Protein AF-A0A2H9SIJ7-F1 (afdb_monomer_lite)

pLDDT: mean 80.73, std 16.93, range [34.44, 95.75]

Radius of gyration: 34.0 Å; chains: 1; bounding box: 72×82×97 Å

Secondary structure (DSSP, 8-state):
-PPPHHHHHH-S-HHHHS-SHHHHHHHHHHHTTS-HHHHHHHHHHHHTSTTS---HHHHHHHHHT--PPTTSHHHHHHHHHHHHHHHHHHHH-SSHHHHHHH-SHHHHHHHHSHHHHHHHHGGGHHHHHHHHHHHS-GGGHHHHHHHHHHHTTTSTTHHHHHHHHHHHHHHIIIIITSS-THHHHH-TTS-HHHHHH-HHHHHHHHS-TTHHHHHHHHHT--HHHHHHHHHHHHHH-TT-HHHHHHHHHHS-----------PPP----------------------

Foldseek 3Di:
DDDALVRCLPDQAVLVQCQEPVSCVVCQVRQQPDDLVSLLSSLLSQLLDVPGDPHVVLVVCVVVVDADDPSRSVNSNSLLVVLSVLVVCLLPDLQNLVSLLPDPSNQVSCVSNVSSVLSSCVVRLLVSLLSCLVRPDPVCLVVSLVSCCRRNVSNPCSSVLNVLSNVLLVCLVDALVHLHNLCCQVPPVNDLVNCVSRVVSVVCSLPDPCLVVSLVSLLVDDLVSLVSSLVSCCSRPVPGPSNVSSVVSNPPPPPPPPPPPPDDDDDDDDDDDDDDDDDDDDDDDDD

Sequence (287 aa):
MLLSKKELMIHDGPHLVLKDAAALLAYEPVLEQLSVREKRVLAEKIIAVEEALPLPLFSEWEQDGFFPEEDAFIDILYRAYRLRQELRLLLASEIPYENLLKSPQLIDLAHEFQYATAALMTPRINDFVQCLALTTPKKQFSAVAQRISINFHFCQHLSADLGSAFSLYHAIEQVLWGEKPYEFFVNPQCHTGLYRKFPRLLEYALSHPEQEKIIERLAATPEAYRSRVLDHMAQLFPCSVLFEQTRRCFRPFYPERLSIFSRPASPDEESSAVTPPPFSSGFSFHK

Structure (mmCIF, N/CA/C/O backbone):
data_AF-A0A2H9SIJ7-F1
#
_entry.id   AF-A0A2H9SIJ7-F1
#
loop_
_atom_site.group_PDB
_atom_site.id
_atom_site.type_symbol
_atom_site.label_atom_id
_atom_site.label_alt_id
_atom_site.label_comp_id
_atom_site.label_asym_id
_atom_site.label_entity_id
_atom_site.label_seq_id
_atom_site.pdbx_PDB_ins_code
_atom_site.Cartn_x
_atom_site.Cartn_y
_atom_site.Cartn_z
_atom_site.occupancy
_atom_site.B_iso_or_equiv
_atom_site.auth_seq_id
_atom_site.auth_comp_id
_atom_site.auth_asym_id
_atom_site.auth_atom_id
_atom_site.pdbx_PDB_model_num
ATOM 1 N N . MET A 1 1 ? 19.127 -15.830 -31.412 1.00 62.16 1 MET A N 1
ATOM 2 C CA . MET A 1 1 ? 18.313 -15.047 -32.364 1.00 62.16 1 MET A CA 1
ATOM 3 C C . MET A 1 1 ? 17.642 -13.961 -31.544 1.00 62.16 1 MET A C 1
ATOM 5 O O . MET A 1 1 ? 17.018 -14.312 -30.551 1.00 62.16 1 MET A O 1
ATOM 9 N N . LEU A 1 2 ? 17.898 -12.686 -31.842 1.00 79.06 2 LEU A N 1
ATOM 10 C CA . LEU A 1 2 ? 17.298 -11.576 -31.094 1.00 79.06 2 LEU A CA 1
ATOM 11 C C . LEU A 1 2 ? 15.839 -11.414 -31.529 1.00 79.06 2 LEU A C 1
ATOM 13 O O . LEU A 1 2 ? 15.548 -11.551 -32.718 1.00 79.06 2 LEU A O 1
ATOM 17 N N . LEU A 1 3 ? 14.942 -11.149 -30.579 1.00 85.19 3 LEU A N 1
ATOM 18 C CA . LEU A 1 3 ? 13.549 -10.823 -30.884 1.00 85.19 3 LEU A CA 1
ATOM 19 C C . LEU A 1 3 ? 13.474 -9.521 -31.692 1.00 85.19 3 LEU A C 1
ATOM 21 O O . LEU A 1 3 ? 14.185 -8.556 -31.406 1.00 85.19 3 LEU A O 1
ATOM 25 N N . SER A 1 4 ? 12.582 -9.475 -32.677 1.00 88.19 4 SER A N 1
ATOM 26 C CA . SER A 1 4 ? 12.231 -8.234 -33.368 1.00 88.19 4 SER A CA 1
ATOM 27 C C . SER A 1 4 ? 11.480 -7.270 -32.441 1.00 88.19 4 SER A C 1
ATOM 29 O O . SER A 1 4 ? 10.912 -7.672 -31.424 1.00 88.19 4 SER A O 1
ATOM 31 N N . LYS A 1 5 ? 11.389 -5.991 -32.834 1.00 88.62 5 LYS A N 1
ATOM 32 C CA . LYS A 1 5 ? 10.605 -4.961 -32.123 1.00 88.62 5 LYS A CA 1
ATOM 33 C C . LYS A 1 5 ? 9.194 -5.442 -31.758 1.00 88.62 5 LYS A C 1
ATOM 35 O O . LYS A 1 5 ? 8.754 -5.287 -30.621 1.00 88.62 5 LYS A O 1
ATOM 40 N N . LYS A 1 6 ? 8.476 -6.026 -32.723 1.00 86.50 6 LYS A N 1
ATOM 41 C CA . LYS A 1 6 ? 7.089 -6.467 -32.524 1.00 86.50 6 LYS A CA 1
ATOM 42 C C . LYS A 1 6 ? 7.012 -7.641 -31.552 1.00 86.50 6 LYS A C 1
ATOM 44 O O . LYS A 1 6 ? 6.129 -7.649 -30.703 1.00 86.50 6 LYS A O 1
ATOM 49 N N . GLU A 1 7 ? 7.936 -8.592 -31.665 1.00 88.31 7 GLU A N 1
ATOM 50 C CA . GLU A 1 7 ? 8.008 -9.763 -30.786 1.00 88.31 7 GLU A CA 1
ATOM 51 C C . GLU A 1 7 ? 8.356 -9.369 -29.350 1.00 88.31 7 GLU A C 1
ATOM 53 O O . GLU A 1 7 ? 7.721 -9.859 -28.423 1.00 88.31 7 GLU A O 1
ATOM 58 N N . LEU A 1 8 ? 9.289 -8.432 -29.158 1.00 87.81 8 LEU A N 1
ATOM 59 C CA . LEU A 1 8 ? 9.679 -7.951 -27.832 1.00 87.81 8 LEU A CA 1
ATOM 60 C C . LEU A 1 8 ? 8.517 -7.253 -27.105 1.00 87.81 8 LEU A C 1
ATOM 62 O O . LEU A 1 8 ? 8.314 -7.469 -25.913 1.00 87.81 8 LEU A O 1
ATOM 66 N N . MET A 1 9 ? 7.714 -6.458 -27.821 1.00 87.81 9 MET A N 1
ATOM 67 C CA . MET A 1 9 ? 6.589 -5.717 -27.231 1.00 87.81 9 MET A CA 1
ATOM 68 C C . MET A 1 9 ? 5.417 -6.609 -26.798 1.00 87.81 9 MET A C 1
ATOM 70 O O . MET A 1 9 ? 4.738 -6.297 -25.809 1.00 87.81 9 MET A O 1
ATOM 74 N N . ILE A 1 10 ? 5.167 -7.703 -27.526 1.00 89.56 10 ILE A N 1
ATOM 75 C CA . ILE A 1 10 ? 4.104 -8.672 -27.204 1.00 89.56 10 ILE A CA 1
ATOM 76 C C . ILE A 1 10 ? 4.580 -9.795 -26.280 1.00 89.56 10 ILE A C 1
ATOM 78 O O . ILE A 1 10 ? 3.764 -10.608 -25.867 1.00 89.56 10 ILE A O 1
ATOM 82 N N . HIS A 1 11 ? 5.873 -9.854 -25.961 1.00 86.19 11 HIS A N 1
ATOM 83 C CA . HIS A 1 11 ? 6.421 -10.876 -25.083 1.00 86.19 11 HIS A CA 1
ATOM 84 C C . HIS A 1 11 ? 5.854 -10.725 -23.661 1.00 86.19 11 HIS A C 1
ATOM 86 O O . HIS A 1 11 ? 5.848 -9.623 -23.105 1.00 86.19 11 HIS A O 1
ATOM 92 N N . ASP A 1 12 ? 5.408 -11.830 -23.059 1.00 83.12 12 ASP A N 1
ATOM 93 C CA . ASP A 1 12 ? 4.785 -11.823 -21.725 1.00 83.12 12 ASP A CA 1
ATOM 94 C C . ASP A 1 12 ? 5.810 -11.647 -20.592 1.00 83.12 12 ASP A C 1
ATOM 96 O O . ASP A 1 12 ? 5.496 -11.113 -19.531 1.00 83.12 12 ASP A O 1
ATOM 100 N N . GLY A 1 13 ? 7.066 -12.037 -20.825 1.00 85.00 13 GLY A N 1
ATOM 101 C CA . GLY A 1 13 ? 8.157 -11.929 -19.848 1.00 85.00 13 GLY A CA 1
ATOM 102 C C . GLY A 1 13 ? 9.366 -11.150 -20.363 1.00 85.00 13 GLY A C 1
ATOM 103 O O . GLY A 1 13 ? 10.430 -11.748 -20.511 1.00 85.00 13 GLY A O 1
ATOM 104 N N . PRO A 1 14 ? 9.252 -9.851 -20.703 1.00 86.62 14 PRO A N 1
ATOM 105 C CA . PRO A 1 14 ? 10.380 -9.091 -21.246 1.00 86.62 14 PRO A CA 1
ATOM 106 C C . PRO A 1 14 ? 11.552 -8.997 -20.257 1.00 86.62 14 PRO A C 1
ATOM 108 O O . PRO A 1 14 ? 12.701 -8.957 -20.683 1.00 86.62 14 PRO A O 1
ATOM 111 N N . HIS A 1 15 ? 11.283 -9.072 -18.950 1.00 85.06 15 HIS A N 1
ATOM 112 C CA . HIS A 1 15 ? 12.299 -9.160 -17.895 1.00 85.06 15 HIS A CA 1
ATOM 113 C C . HIS A 1 15 ? 13.169 -10.427 -17.969 1.00 85.06 15 HIS A C 1
ATOM 115 O O . HIS A 1 15 ? 14.290 -10.416 -17.475 1.00 85.06 15 HIS A O 1
ATOM 121 N N . LEU A 1 16 ? 12.682 -11.515 -18.582 1.00 85.81 16 LEU A N 1
ATOM 122 C CA . LEU A 1 16 ? 13.462 -12.745 -18.784 1.00 85.81 16 LEU A CA 1
ATOM 123 C C . LEU A 1 16 ? 14.412 -12.626 -19.980 1.00 85.81 16 LEU A C 1
ATOM 125 O O . LEU A 1 16 ? 15.459 -13.272 -20.013 1.00 85.81 16 LEU A O 1
ATOM 129 N N . VAL A 1 17 ? 14.032 -11.809 -20.965 1.00 87.50 17 VAL A N 1
ATOM 130 C CA . VAL A 1 17 ? 14.821 -11.552 -22.175 1.00 87.50 17 VAL A CA 1
ATOM 131 C C . VAL A 1 17 ? 15.872 -10.483 -21.897 1.00 87.50 17 VAL A C 1
ATOM 133 O O . VAL A 1 17 ? 17.042 -10.678 -22.204 1.00 87.50 17 VAL A O 1
ATOM 136 N N . LEU A 1 18 ? 15.466 -9.382 -21.267 1.00 86.00 18 LEU A N 1
ATOM 137 C CA . LEU A 1 18 ? 16.293 -8.221 -20.931 1.00 86.00 18 LEU A CA 1
ATOM 138 C C . LEU A 1 18 ? 16.800 -8.311 -19.486 1.00 86.00 18 LEU A C 1
ATOM 140 O O . LEU A 1 18 ? 16.686 -7.361 -18.725 1.00 86.00 18 LEU A O 1
ATOM 144 N N . LYS A 1 19 ? 17.292 -9.488 -19.095 1.00 81.44 19 LYS A N 1
ATOM 145 C CA . LYS A 1 19 ? 17.534 -9.880 -17.695 1.00 81.44 19 LYS A CA 1
ATOM 146 C C . LYS A 1 19 ? 18.811 -9.327 -17.052 1.00 81.44 19 LYS A C 1
ATOM 148 O O . LYS A 1 19 ? 18.950 -9.406 -15.836 1.00 81.44 19 LYS A O 1
ATOM 153 N N . ASP A 1 20 ? 19.753 -8.830 -17.850 1.00 80.81 20 ASP A N 1
ATOM 154 C CA . ASP A 1 20 ? 21.055 -8.338 -17.398 1.00 80.81 20 ASP A CA 1
ATOM 155 C C . ASP A 1 20 ? 21.609 -7.258 -18.347 1.00 80.81 20 ASP A C 1
ATOM 157 O O . ASP A 1 20 ? 21.047 -6.988 -19.413 1.00 80.81 20 ASP A O 1
ATOM 161 N N . ALA A 1 21 ? 22.717 -6.621 -17.955 1.00 80.81 21 ALA A N 1
ATOM 162 C CA . ALA A 1 21 ? 23.352 -5.560 -18.738 1.00 80.81 21 ALA A CA 1
ATOM 163 C C . ALA A 1 21 ? 23.819 -6.038 -20.125 1.00 80.81 21 ALA A C 1
ATOM 165 O O . ALA A 1 21 ? 23.719 -5.295 -21.099 1.00 80.81 21 ALA A O 1
ATOM 166 N N . ALA A 1 22 ? 24.278 -7.289 -20.243 1.00 83.44 22 ALA A N 1
ATOM 167 C CA . ALA A 1 22 ? 24.708 -7.847 -21.522 1.00 83.44 22 ALA A CA 1
ATOM 168 C C . ALA A 1 22 ? 23.523 -8.022 -22.482 1.00 83.44 22 ALA A C 1
ATOM 170 O O . ALA A 1 22 ? 23.640 -7.725 -23.671 1.00 83.44 22 ALA A O 1
ATOM 171 N N . ALA A 1 23 ? 22.366 -8.451 -21.971 1.00 87.06 23 ALA A N 1
ATOM 172 C CA . ALA A 1 23 ? 21.132 -8.522 -22.736 1.00 87.06 23 ALA A CA 1
ATOM 173 C C . ALA A 1 23 ? 20.663 -7.128 -23.173 1.00 87.06 23 ALA A C 1
ATOM 175 O O . ALA A 1 23 ? 20.300 -6.953 -24.332 1.00 87.06 23 ALA A O 1
ATOM 176 N N . LEU A 1 24 ? 20.719 -6.125 -22.293 1.00 86.56 24 LEU A N 1
ATOM 177 C CA . LEU A 1 24 ? 20.366 -4.748 -22.653 1.00 86.56 24 LEU A CA 1
ATOM 178 C C . LEU A 1 24 ? 21.244 -4.207 -23.790 1.00 86.56 24 LEU A C 1
ATOM 180 O O . LEU A 1 24 ? 20.704 -3.701 -24.769 1.00 86.56 24 LEU A O 1
ATOM 184 N N . LEU A 1 25 ? 22.565 -4.404 -23.716 1.00 86.25 25 LEU A N 1
ATOM 185 C CA . LEU A 1 25 ? 23.501 -4.012 -24.779 1.00 86.25 25 LEU A CA 1
ATOM 186 C C . LEU A 1 25 ? 23.239 -4.764 -26.091 1.00 86.25 25 LEU A C 1
ATOM 188 O O . LEU A 1 25 ? 23.229 -4.173 -27.165 1.00 86.25 25 LEU A O 1
ATOM 192 N N . ALA A 1 26 ? 22.971 -6.071 -26.024 1.00 88.19 26 ALA A N 1
ATOM 193 C CA . ALA A 1 26 ? 22.684 -6.866 -27.218 1.00 88.19 26 ALA A CA 1
ATOM 194 C C . ALA A 1 26 ? 21.394 -6.427 -27.936 1.00 88.19 26 ALA A C 1
ATOM 196 O O . ALA A 1 26 ? 21.287 -6.571 -29.155 1.00 88.19 26 ALA A O 1
ATOM 197 N N . TYR A 1 27 ? 20.416 -5.909 -27.189 1.00 90.12 27 TYR A N 1
ATOM 198 C CA . TYR A 1 27 ? 19.138 -5.432 -27.715 1.00 90.12 27 TYR A CA 1
ATOM 199 C C . TYR A 1 27 ? 19.097 -3.919 -27.975 1.00 90.12 27 TYR A C 1
ATOM 201 O O . TYR A 1 27 ? 18.110 -3.457 -28.546 1.00 90.12 27 TYR A O 1
ATOM 209 N N . GLU A 1 28 ? 20.142 -3.158 -27.635 1.00 89.38 28 GLU A N 1
ATOM 210 C CA . GLU A 1 28 ? 20.205 -1.695 -27.785 1.00 89.38 28 GLU A CA 1
ATOM 211 C C . GLU A 1 28 ? 19.731 -1.203 -29.170 1.00 89.38 28 GLU A C 1
ATOM 213 O O . GLU A 1 28 ? 18.826 -0.366 -29.212 1.00 89.38 28 GLU A O 1
ATOM 218 N N . PRO A 1 29 ? 20.163 -1.782 -30.314 1.00 90.19 29 PRO A N 1
ATOM 219 C CA . PRO A 1 29 ? 19.705 -1.320 -31.627 1.00 90.19 29 PRO A CA 1
ATOM 220 C C . PRO A 1 29 ? 18.195 -1.469 -31.849 1.00 90.19 29 PRO A C 1
ATOM 222 O O . PRO A 1 29 ? 17.616 -0.739 -32.649 1.00 90.19 29 PRO A O 1
ATOM 225 N N . VAL A 1 30 ? 17.556 -2.440 -31.188 1.00 91.94 30 VAL A N 1
ATOM 226 C CA . VAL A 1 30 ? 16.105 -2.679 -31.258 1.00 91.94 30 VAL A CA 1
ATOM 227 C C . VAL A 1 30 ? 15.370 -1.781 -30.264 1.00 91.94 30 VAL A C 1
ATOM 229 O O . VAL A 1 30 ? 14.309 -1.249 -30.592 1.00 91.94 30 VAL A O 1
ATOM 232 N N . LEU A 1 31 ? 15.935 -1.597 -29.068 1.00 91.62 31 LEU A N 1
ATOM 233 C CA . LEU A 1 31 ? 15.382 -0.763 -28.001 1.00 91.62 31 LEU A CA 1
ATOM 234 C C . LEU A 1 31 ? 15.344 0.715 -28.402 1.00 91.62 31 LEU A C 1
ATOM 236 O O . LEU A 1 31 ? 14.356 1.395 -28.134 1.00 91.62 31 LEU A O 1
ATOM 240 N N . GLU A 1 32 ? 16.350 1.192 -29.133 1.00 91.75 32 GLU A N 1
ATOM 241 C CA . GLU A 1 32 ? 16.402 2.582 -29.596 1.00 91.75 32 GLU A CA 1
ATOM 242 C C . GLU A 1 32 ? 15.501 2.869 -30.813 1.00 91.75 32 GLU A C 1
ATOM 244 O O . GLU A 1 32 ? 15.192 4.020 -31.105 1.00 91.75 32 GLU A O 1
ATOM 249 N N . GLN A 1 33 ? 14.960 1.836 -31.473 1.00 92.12 33 GLN A N 1
ATOM 250 C CA . GLN A 1 33 ? 13.902 1.980 -32.494 1.00 92.12 33 GLN A CA 1
ATOM 251 C C . GLN A 1 33 ? 12.488 2.082 -31.894 1.00 92.12 33 GLN A C 1
ATOM 253 O O . GLN A 1 33 ? 11.488 2.239 -32.615 1.00 92.12 33 GLN A O 1
ATOM 258 N N . LEU A 1 34 ? 12.361 1.911 -30.579 1.00 93.12 34 LEU A N 1
ATOM 259 C CA . LEU A 1 34 ? 11.102 2.086 -29.874 1.00 93.12 34 LEU A CA 1
ATOM 260 C C . LEU A 1 34 ? 10.813 3.579 -29.702 1.00 93.12 34 LEU A C 1
ATOM 262 O O . LEU A 1 34 ? 11.689 4.373 -29.368 1.00 93.12 34 LEU A O 1
ATOM 266 N N . SER A 1 35 ? 9.552 3.962 -29.883 1.00 93.94 35 SER A N 1
ATOM 267 C CA . SER A 1 35 ? 9.089 5.276 -29.436 1.00 93.94 35 SER A CA 1
ATOM 268 C C . SER A 1 35 ? 9.204 5.388 -27.913 1.00 93.94 35 SER A C 1
ATOM 270 O O . SER A 1 35 ? 9.126 4.381 -27.209 1.00 93.94 35 SER A O 1
ATOM 272 N N . VAL A 1 36 ? 9.295 6.609 -27.381 1.00 93.06 36 VAL A N 1
ATOM 273 C CA . VAL A 1 36 ? 9.344 6.865 -25.925 1.00 93.06 36 VAL A CA 1
ATOM 274 C C . VAL A 1 36 ? 8.210 6.147 -25.180 1.00 93.06 36 VAL A C 1
ATOM 276 O O . VAL A 1 36 ? 8.417 5.528 -24.139 1.00 93.06 36 VAL A O 1
ATOM 279 N N . ARG A 1 37 ? 7.003 6.139 -25.760 1.00 93.44 37 ARG A N 1
ATOM 280 C CA . ARG A 1 37 ? 5.851 5.420 -25.201 1.00 93.44 37 ARG A CA 1
ATOM 281 C C . ARG A 1 37 ? 6.066 3.905 -25.158 1.00 93.44 37 ARG A C 1
ATOM 283 O O . ARG A 1 37 ? 5.715 3.276 -24.166 1.00 93.44 37 ARG A O 1
ATOM 290 N N . GLU A 1 38 ? 6.607 3.312 -26.220 1.00 94.38 38 GLU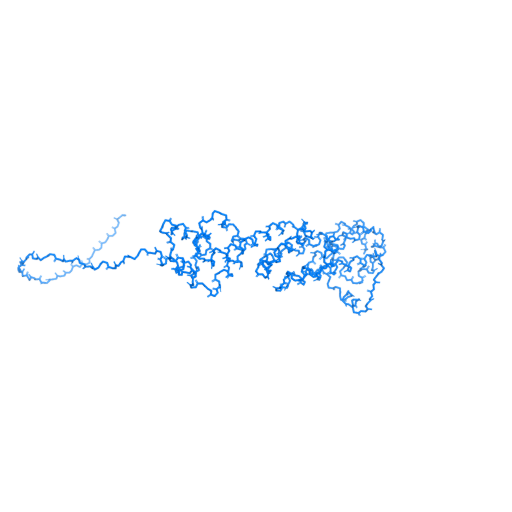 A N 1
ATOM 291 C CA . GLU A 1 38 ? 6.906 1.873 -26.269 1.00 94.38 38 GLU A CA 1
ATOM 292 C C . GLU A 1 38 ? 8.018 1.502 -25.280 1.00 94.38 38 GLU A C 1
ATOM 294 O O . GLU A 1 38 ? 7.867 0.520 -24.554 1.00 94.38 38 GLU A O 1
ATOM 299 N N . LYS A 1 39 ? 9.078 2.321 -25.190 1.00 94.69 39 LYS A N 1
ATOM 300 C CA . LYS A 1 39 ? 10.156 2.177 -24.198 1.00 94.69 39 LYS A CA 1
ATOM 301 C C . LYS A 1 39 ? 9.590 2.147 -22.778 1.00 94.69 39 LYS A C 1
ATOM 303 O O . LYS A 1 39 ? 9.897 1.235 -22.016 1.00 94.69 39 LYS A O 1
ATOM 308 N N . ARG A 1 40 ? 8.695 3.085 -22.454 1.00 94.69 40 ARG A N 1
ATOM 309 C CA . ARG A 1 40 ? 8.021 3.159 -21.150 1.00 94.69 40 ARG A CA 1
ATOM 310 C C . ARG A 1 40 ? 7.186 1.918 -20.850 1.00 94.69 40 ARG A C 1
ATOM 312 O O . ARG A 1 40 ? 7.367 1.322 -19.797 1.00 94.69 40 ARG A O 1
ATOM 319 N N . VAL A 1 41 ? 6.321 1.493 -21.774 1.00 93.38 41 VAL A N 1
ATOM 320 C CA . VAL A 1 41 ? 5.492 0.284 -21.592 1.00 93.38 41 VAL A CA 1
ATOM 321 C C . VAL A 1 41 ? 6.364 -0.952 -21.363 1.00 93.38 41 VAL A C 1
ATOM 323 O O . VAL A 1 41 ? 6.052 -1.794 -20.522 1.00 93.38 41 VAL A O 1
ATOM 326 N N . LEU A 1 42 ? 7.467 -1.073 -22.103 1.00 93.44 42 LEU A N 1
ATOM 327 C CA . LEU A 1 42 ? 8.404 -2.176 -21.934 1.00 93.44 42 LEU A CA 1
ATOM 328 C C . LEU A 1 42 ? 9.102 -2.115 -20.566 1.00 93.44 42 LEU A C 1
ATOM 330 O O . LEU A 1 42 ? 9.147 -3.129 -19.873 1.00 93.44 42 LEU A O 1
ATOM 334 N N . ALA A 1 43 ? 9.573 -0.937 -20.148 1.00 92.56 43 ALA A N 1
ATOM 335 C CA . ALA A 1 43 ? 10.173 -0.726 -18.833 1.00 92.56 43 ALA A CA 1
ATOM 336 C C . ALA A 1 43 ? 9.195 -1.063 -17.694 1.00 92.56 43 ALA A C 1
ATOM 338 O O . ALA A 1 43 ? 9.563 -1.805 -16.786 1.00 92.56 43 ALA A O 1
ATOM 339 N N . GLU A 1 44 ? 7.932 -0.622 -17.773 1.00 92.75 44 GLU A N 1
ATOM 340 C CA . GLU A 1 44 ? 6.887 -0.965 -16.796 1.00 92.75 44 GLU A CA 1
ATOM 341 C C . GLU A 1 44 ? 6.704 -2.477 -16.657 1.00 92.75 44 GLU A C 1
ATOM 343 O O . GLU A 1 44 ? 6.689 -3.000 -15.544 1.00 92.75 44 GLU A O 1
ATOM 348 N N . LYS A 1 45 ? 6.589 -3.200 -17.781 1.00 91.19 45 LYS A N 1
ATOM 349 C CA . LYS A 1 45 ? 6.453 -4.665 -17.772 1.00 91.19 45 LYS A CA 1
ATOM 350 C C . LYS A 1 45 ? 7.656 -5.353 -17.132 1.00 91.19 45 LYS A C 1
ATOM 352 O O . LYS A 1 45 ? 7.501 -6.409 -16.523 1.00 91.19 45 LYS A O 1
ATOM 357 N N . ILE A 1 46 ? 8.848 -4.784 -17.301 1.00 89.88 46 ILE A N 1
ATOM 358 C CA . ILE A 1 46 ? 10.071 -5.316 -16.708 1.00 89.88 46 ILE A CA 1
ATOM 359 C C . ILE A 1 46 ? 10.058 -5.113 -15.190 1.00 89.88 46 ILE A C 1
ATOM 361 O O . ILE A 1 46 ? 10.248 -6.075 -14.450 1.00 89.88 46 ILE A O 1
ATOM 365 N N . ILE A 1 47 ? 9.806 -3.889 -14.717 1.00 90.00 47 ILE A N 1
ATOM 366 C CA . ILE A 1 47 ? 9.907 -3.559 -13.287 1.00 90.00 47 ILE A CA 1
ATOM 367 C C . ILE A 1 47 ? 8.715 -4.030 -12.448 1.00 90.00 47 ILE A C 1
ATOM 369 O O . ILE A 1 47 ? 8.869 -4.177 -11.237 1.00 90.00 47 ILE A O 1
ATOM 373 N N . ALA A 1 48 ? 7.555 -4.281 -13.066 1.00 88.62 48 ALA A N 1
ATOM 374 C CA . ALA A 1 48 ? 6.347 -4.757 -12.387 1.00 88.62 48 ALA A CA 1
ATOM 375 C C . ALA A 1 48 ? 6.533 -6.128 -11.715 1.00 88.62 48 ALA A C 1
ATOM 377 O O . ALA A 1 48 ? 5.760 -6.494 -10.832 1.00 88.62 48 ALA A O 1
ATOM 378 N N . VAL A 1 49 ? 7.550 -6.889 -12.122 1.00 85.19 49 VAL A N 1
ATOM 379 C CA . VAL A 1 49 ? 7.897 -8.171 -11.511 1.00 85.19 49 VAL A CA 1
ATOM 380 C C . VAL A 1 49 ? 8.862 -7.925 -10.351 1.00 85.19 49 VAL A C 1
ATOM 382 O O . VAL A 1 49 ? 9.982 -7.461 -10.551 1.00 85.19 49 VAL A O 1
ATOM 385 N N . GLU A 1 50 ? 8.440 -8.251 -9.126 1.00 70.44 50 GLU A N 1
ATOM 386 C CA . GLU A 1 50 ? 9.200 -7.964 -7.896 1.00 70.44 50 GLU A CA 1
ATOM 387 C C . GLU A 1 50 ? 10.562 -8.684 -7.825 1.00 70.44 50 GLU A C 1
ATOM 389 O O . GLU A 1 50 ? 11.465 -8.221 -7.130 1.00 70.44 50 GLU A O 1
ATOM 394 N N . GLU A 1 51 ? 10.750 -9.769 -8.574 1.00 71.06 51 GLU A N 1
ATOM 395 C CA . GLU A 1 51 ? 12.027 -10.492 -8.685 1.00 71.06 51 GLU A CA 1
ATOM 396 C C . GLU A 1 51 ? 12.872 -10.051 -9.890 1.00 71.06 51 GLU A C 1
ATOM 398 O O . GLU A 1 51 ? 14.030 -10.447 -10.016 1.00 71.06 51 GLU A O 1
ATOM 403 N N . ALA A 1 52 ? 12.329 -9.223 -10.789 1.00 63.19 52 ALA A N 1
ATOM 404 C CA . ALA A 1 52 ? 13.058 -8.818 -11.983 1.00 63.19 52 ALA A CA 1
ATOM 405 C C . ALA A 1 52 ? 14.228 -7.892 -11.639 1.00 63.19 52 ALA A C 1
ATOM 407 O O . ALA A 1 52 ? 14.102 -7.019 -10.780 1.00 63.19 52 ALA A O 1
ATOM 408 N N . LEU A 1 53 ? 15.338 -8.101 -12.352 1.00 62.88 53 LEU A N 1
ATOM 409 C CA . LEU A 1 53 ? 16.532 -7.257 -12.440 1.00 62.88 53 LEU A CA 1
ATOM 410 C C . LEU A 1 53 ? 16.981 -6.609 -11.120 1.00 62.88 53 LEU A C 1
ATOM 412 O O . LEU A 1 53 ? 16.693 -5.437 -10.863 1.00 62.88 53 LEU A O 1
ATOM 416 N N . PRO A 1 54 ? 17.805 -7.310 -10.328 1.00 57.94 54 PRO A N 1
ATOM 417 C CA . PRO A 1 54 ? 18.850 -6.625 -9.598 1.00 57.94 54 PRO A CA 1
ATOM 418 C C . PRO A 1 54 ? 19.864 -6.197 -10.658 1.00 57.94 54 PRO A C 1
ATOM 420 O O . PRO A 1 54 ? 20.699 -6.997 -11.065 1.00 57.94 54 PRO A O 1
ATOM 423 N N . LEU A 1 55 ? 19.753 -4.985 -11.197 1.00 61.34 55 LEU A N 1
ATOM 424 C CA . LEU A 1 55 ? 20.860 -4.424 -11.963 1.00 61.34 55 LEU A CA 1
ATOM 425 C C . LEU A 1 55 ? 21.810 -3.777 -10.955 1.00 61.34 55 LEU A C 1
ATOM 427 O O . LEU A 1 55 ? 21.563 -2.628 -10.589 1.00 61.34 55 LEU A O 1
ATOM 431 N N . PRO A 1 56 ? 22.890 -4.457 -10.509 1.00 62.72 56 PRO A N 1
ATOM 432 C CA . PRO A 1 56 ? 23.963 -3.785 -9.777 1.00 62.72 56 PRO A CA 1
ATOM 433 C C . PRO A 1 56 ? 24.470 -2.548 -10.539 1.00 62.72 56 PRO A C 1
ATOM 435 O O . PRO A 1 56 ? 24.827 -1.552 -9.920 1.00 62.72 56 PRO A O 1
ATOM 438 N N . LEU A 1 57 ? 24.341 -2.564 -11.871 1.00 65.56 57 LEU A N 1
ATOM 439 C CA . LEU A 1 57 ? 24.584 -1.445 -12.778 1.00 65.56 57 LEU A CA 1
ATOM 440 C C . LEU A 1 57 ? 23.928 -0.125 -12.323 1.00 65.56 57 LEU A C 1
ATOM 442 O O . LEU A 1 57 ? 24.568 0.915 -12.349 1.00 65.56 57 LEU A O 1
ATOM 446 N N . PHE A 1 58 ? 22.668 -0.142 -11.877 1.00 74.88 58 PHE A N 1
ATOM 447 C CA . PHE A 1 58 ? 21.968 1.095 -11.506 1.00 74.88 58 PHE A CA 1
ATOM 448 C C . PHE A 1 58 ? 22.371 1.616 -10.128 1.00 74.88 58 PHE A C 1
ATOM 450 O O . PHE A 1 58 ? 22.429 2.826 -9.931 1.00 74.88 58 PHE A O 1
ATOM 457 N N . SER A 1 59 ? 22.697 0.719 -9.192 1.00 68.69 59 SER A N 1
ATOM 458 C CA . SER A 1 59 ? 23.279 1.125 -7.909 1.00 68.69 59 SER A CA 1
ATOM 459 C C . SER A 1 59 ? 24.695 1.682 -8.057 1.00 68.69 59 SER A C 1
ATOM 461 O O . SER A 1 59 ? 25.075 2.565 -7.296 1.00 68.69 59 SER A O 1
ATOM 463 N N . GLU A 1 60 ? 25.466 1.190 -9.030 1.00 71.06 60 GLU A N 1
ATOM 464 C CA . GLU A 1 60 ? 26.786 1.732 -9.375 1.00 71.06 60 GLU A CA 1
ATOM 465 C C . GLU A 1 60 ? 26.650 3.113 -10.037 1.00 71.06 60 GLU A C 1
ATOM 467 O O . GLU A 1 60 ? 27.335 4.052 -9.648 1.00 71.06 60 GLU A O 1
ATOM 472 N N . TRP A 1 61 ? 25.685 3.300 -10.942 1.00 73.69 61 TRP A N 1
ATOM 473 C CA . TRP A 1 61 ? 25.451 4.599 -11.589 1.00 73.69 61 TRP A CA 1
ATOM 474 C C . TRP A 1 61 ? 25.019 5.706 -10.631 1.00 73.69 61 TRP A C 1
ATOM 476 O O . TRP A 1 61 ? 25.446 6.849 -10.794 1.00 73.69 61 TRP A O 1
ATOM 486 N N . GLU A 1 62 ? 24.217 5.376 -9.616 1.00 70.12 62 GLU A N 1
ATOM 487 C CA . GLU A 1 62 ? 23.876 6.316 -8.543 1.00 70.12 62 GLU A CA 1
ATOM 488 C C . GLU A 1 62 ? 25.115 6.776 -7.760 1.00 70.12 62 GLU A C 1
ATOM 490 O O . GLU A 1 62 ? 25.177 7.933 -7.343 1.00 70.12 62 GLU A O 1
ATOM 495 N N . GLN A 1 63 ? 26.108 5.899 -7.580 1.00 72.62 63 GLN A N 1
ATOM 496 C CA . GLN A 1 63 ? 27.359 6.221 -6.884 1.00 72.62 63 GLN A CA 1
ATOM 497 C C . GLN A 1 63 ? 28.316 7.031 -7.763 1.00 72.62 63 GLN A C 1
ATOM 499 O O . GLN A 1 63 ? 28.949 7.967 -7.276 1.00 72.62 63 GLN A O 1
ATOM 504 N N . ASP A 1 64 ? 28.375 6.708 -9.054 1.00 74.94 64 ASP A N 1
ATOM 505 C CA . ASP A 1 64 ? 29.285 7.335 -10.016 1.00 74.94 64 ASP A CA 1
ATOM 506 C C . ASP A 1 64 ? 28.736 8.645 -10.611 1.00 74.94 64 ASP A C 1
ATOM 508 O O . ASP A 1 64 ? 29.437 9.338 -11.351 1.00 74.94 64 ASP A O 1
ATOM 512 N N . GLY A 1 65 ? 27.486 9.009 -10.301 1.00 71.06 65 GLY A N 1
ATOM 513 C CA . GLY A 1 65 ? 26.830 10.196 -10.854 1.00 71.06 65 GLY A CA 1
ATOM 514 C C . GLY A 1 65 ? 26.624 10.109 -12.369 1.00 71.06 65 GLY A C 1
ATOM 515 O O . GLY A 1 65 ? 26.623 11.133 -13.054 1.00 71.06 65 GLY A O 1
ATOM 516 N N . PHE A 1 66 ? 26.492 8.892 -12.900 1.00 73.88 66 PHE A N 1
ATOM 517 C CA . PHE A 1 66 ? 26.257 8.657 -14.318 1.00 73.88 66 PHE A CA 1
ATOM 518 C C . PHE A 1 66 ? 24.783 8.895 -14.653 1.00 73.88 66 PHE A C 1
ATOM 520 O O . PHE A 1 66 ? 23.892 8.270 -14.076 1.00 73.88 66 PHE A O 1
ATOM 527 N N . PHE A 1 67 ? 24.532 9.776 -15.622 1.00 70.50 67 PHE A N 1
ATOM 528 C CA . PHE A 1 67 ? 23.196 10.055 -16.138 1.00 70.50 67 PHE A CA 1
ATOM 529 C C . PHE A 1 67 ? 23.125 9.608 -17.603 1.00 70.50 67 PHE A C 1
ATOM 531 O O . PHE A 1 67 ? 23.856 10.164 -18.428 1.00 70.50 67 PHE A O 1
ATOM 538 N N . PRO A 1 68 ? 22.306 8.594 -17.934 1.00 76.25 68 PRO A N 1
ATOM 539 C CA . PRO A 1 68 ? 22.114 8.168 -19.317 1.00 76.25 68 PRO A CA 1
ATOM 540 C C . PRO A 1 68 ? 21.503 9.286 -20.174 1.00 76.25 68 PRO A C 1
ATOM 542 O O . PRO A 1 68 ? 20.915 10.235 -19.653 1.00 76.25 68 PRO A O 1
ATOM 545 N N . GLU A 1 69 ? 21.645 9.169 -21.497 1.00 81.00 69 GLU A N 1
ATOM 546 C CA . GLU A 1 69 ? 21.015 10.100 -22.438 1.00 81.00 69 GLU A CA 1
ATOM 547 C C . GLU A 1 69 ? 19.497 10.146 -22.222 1.00 81.00 69 GLU A C 1
ATOM 549 O O . GLU A 1 69 ? 18.842 9.108 -22.093 1.00 81.00 69 GLU A O 1
ATOM 554 N N . GLU A 1 70 ? 18.943 11.359 -22.184 1.00 83.50 70 GLU A N 1
ATOM 555 C CA . GLU A 1 70 ? 17.513 11.575 -21.966 1.00 83.50 70 GLU A CA 1
ATOM 556 C C . GLU A 1 70 ? 16.695 10.822 -23.027 1.00 83.50 70 GLU A C 1
ATOM 558 O O . GLU A 1 70 ? 17.021 10.833 -24.215 1.00 83.50 70 GLU A O 1
ATOM 563 N N . ASP A 1 71 ? 15.645 10.127 -22.586 1.00 84.19 71 ASP A N 1
ATOM 564 C CA . ASP A 1 71 ? 14.758 9.296 -23.414 1.00 84.19 71 ASP A CA 1
ATOM 565 C C . ASP A 1 71 ? 15.392 8.058 -24.086 1.00 84.19 71 ASP A C 1
ATOM 567 O O . ASP A 1 71 ? 14.690 7.294 -24.774 1.00 84.19 71 ASP A O 1
ATOM 571 N N . ALA A 1 72 ? 16.676 7.768 -23.847 1.00 89.56 72 ALA A N 1
ATOM 572 C CA . ALA A 1 72 ? 17.238 6.451 -24.137 1.00 89.56 72 ALA A CA 1
ATOM 573 C C . ALA A 1 72 ? 16.485 5.377 -23.335 1.00 89.56 72 ALA A C 1
ATOM 575 O O . ALA A 1 72 ? 15.966 5.631 -22.242 1.00 89.56 72 ALA A O 1
ATOM 576 N N . PHE A 1 73 ? 16.407 4.144 -23.848 1.00 90.75 73 PHE A N 1
ATOM 577 C CA . PHE A 1 73 ? 15.691 3.086 -23.124 1.00 90.75 73 PHE A CA 1
ATOM 578 C C . PHE A 1 73 ? 16.273 2.857 -21.723 1.00 90.75 73 PHE A C 1
ATOM 580 O O . PHE A 1 73 ? 15.536 2.618 -20.768 1.00 90.75 73 PHE A O 1
ATOM 587 N N . ILE A 1 74 ? 17.593 2.980 -21.606 1.00 87.75 74 ILE A N 1
ATOM 588 C CA . ILE A 1 74 ? 18.328 2.858 -20.352 1.00 87.75 74 ILE A CA 1
ATOM 589 C C . ILE A 1 74 ? 17.919 3.934 -19.331 1.00 87.75 74 ILE A C 1
ATOM 591 O O . ILE A 1 74 ? 17.738 3.595 -18.162 1.00 87.75 74 ILE A O 1
ATOM 595 N N . ASP A 1 75 ? 17.726 5.189 -19.748 1.00 89.31 75 ASP A N 1
ATOM 596 C CA . ASP A 1 75 ? 17.237 6.263 -18.870 1.00 89.31 75 ASP A CA 1
ATOM 597 C C . ASP A 1 75 ? 15.833 5.956 -18.337 1.00 89.31 75 ASP A C 1
ATOM 599 O O . ASP A 1 75 ? 15.580 5.981 -17.130 1.00 89.31 75 ASP A O 1
ATOM 603 N N . ILE A 1 76 ? 14.925 5.573 -19.235 1.00 92.69 76 ILE A N 1
ATOM 604 C CA . ILE A 1 76 ? 13.544 5.238 -18.876 1.00 92.69 76 ILE A CA 1
ATOM 605 C C . ILE A 1 76 ? 13.509 4.027 -17.933 1.00 92.69 76 ILE A C 1
ATOM 607 O O . ILE A 1 76 ? 12.770 4.027 -16.945 1.00 92.69 76 ILE A O 1
ATOM 611 N N . LEU A 1 77 ? 14.320 2.999 -18.202 1.00 90.88 77 LEU A N 1
ATOM 612 C CA . LEU A 1 77 ? 14.424 1.816 -17.349 1.00 90.88 77 LEU A CA 1
ATOM 613 C C . LEU A 1 77 ? 15.008 2.157 -15.971 1.00 90.88 77 LEU A C 1
ATOM 615 O O . LEU A 1 77 ? 14.538 1.627 -14.965 1.00 90.88 77 LEU A O 1
ATOM 619 N N . TYR A 1 78 ? 15.987 3.059 -15.911 1.00 88.38 78 TYR A N 1
ATOM 620 C CA . TYR A 1 78 ? 16.557 3.542 -14.658 1.00 88.38 78 TYR A CA 1
ATOM 621 C C . TYR A 1 78 ? 15.528 4.322 -13.823 1.00 88.38 78 TYR A C 1
ATOM 623 O O . TYR A 1 78 ? 15.360 4.041 -12.635 1.00 88.38 78 TYR A O 1
ATOM 631 N N . ARG A 1 79 ? 14.749 5.227 -14.428 1.00 90.88 79 ARG A N 1
ATOM 632 C CA . ARG A 1 79 ? 13.640 5.916 -13.736 1.00 90.88 79 ARG A CA 1
ATOM 633 C C . ARG A 1 79 ? 12.586 4.934 -13.216 1.00 90.88 79 ARG A C 1
ATOM 635 O O . ARG A 1 79 ? 12.151 5.047 -12.068 1.00 90.88 79 ARG A O 1
ATOM 642 N N . ALA A 1 80 ? 12.234 3.924 -14.011 1.00 91.75 80 ALA A N 1
ATOM 643 C CA . ALA A 1 80 ? 11.343 2.847 -13.586 1.00 91.75 80 ALA A CA 1
ATOM 644 C C . ALA A 1 80 ? 11.935 2.065 -12.392 1.00 91.75 80 ALA A C 1
ATOM 646 O O . ALA A 1 80 ? 11.252 1.774 -11.409 1.00 91.75 80 ALA A O 1
ATOM 647 N N . TYR A 1 81 ? 13.234 1.770 -12.418 1.00 89.31 81 TYR A N 1
ATOM 648 C CA . TYR A 1 81 ? 13.918 1.139 -11.292 1.00 89.31 81 TYR A CA 1
ATOM 649 C C . TYR A 1 81 ? 13.860 2.000 -10.017 1.00 89.31 81 TYR A C 1
ATOM 651 O O . TYR A 1 81 ? 13.524 1.477 -8.950 1.00 89.31 81 TYR A O 1
ATOM 659 N N . ARG A 1 82 ? 14.091 3.318 -10.120 1.00 88.81 82 ARG A N 1
ATOM 660 C CA . ARG A 1 82 ? 13.962 4.249 -8.984 1.00 88.81 82 ARG A CA 1
ATOM 661 C C . ARG A 1 82 ? 12.556 4.238 -8.390 1.00 88.81 82 ARG A C 1
ATOM 663 O O . ARG A 1 82 ? 12.431 4.162 -7.170 1.00 88.81 82 ARG A O 1
ATOM 670 N N . LEU A 1 83 ? 11.504 4.214 -9.219 1.00 92.00 83 LEU A N 1
ATOM 671 C CA . LEU A 1 83 ? 10.124 4.052 -8.736 1.00 92.00 83 LEU A CA 1
ATOM 672 C C . LEU A 1 83 ? 10.001 2.824 -7.833 1.00 92.00 83 LEU A C 1
ATOM 674 O O . LEU A 1 83 ? 9.444 2.901 -6.740 1.00 92.00 83 LEU A O 1
ATOM 678 N N . ARG A 1 84 ? 10.500 1.674 -8.295 1.00 90.00 84 ARG A N 1
ATOM 679 C CA . ARG A 1 84 ? 10.396 0.428 -7.537 1.00 90.00 84 ARG A CA 1
ATOM 680 C C . ARG A 1 84 ? 11.137 0.510 -6.207 1.00 90.00 84 ARG A C 1
ATOM 682 O O . ARG A 1 84 ? 10.613 0.011 -5.213 1.00 90.00 84 ARG A O 1
ATOM 689 N N . GLN A 1 85 ? 12.312 1.136 -6.168 1.00 88.06 85 GLN A N 1
ATOM 690 C CA . GLN A 1 85 ? 13.045 1.343 -4.916 1.00 88.06 85 GLN A CA 1
ATOM 691 C C . GLN A 1 85 ? 12.278 2.254 -3.954 1.00 88.06 85 GLN A C 1
ATOM 693 O O . GLN A 1 85 ? 12.070 1.883 -2.800 1.00 88.06 85 GLN A O 1
ATOM 698 N N . GLU A 1 86 ? 11.769 3.386 -4.435 1.00 89.88 86 GLU A N 1
ATOM 699 C CA . GLU A 1 86 ? 10.962 4.313 -3.634 1.00 89.88 86 GLU A CA 1
ATOM 700 C C . GLU A 1 86 ? 9.693 3.638 -3.089 1.00 89.88 86 GLU A C 1
ATOM 702 O O . GLU A 1 86 ? 9.387 3.751 -1.902 1.00 89.88 86 GLU A O 1
ATOM 707 N N . LEU A 1 87 ? 8.978 2.864 -3.916 1.00 91.38 87 LEU A N 1
ATOM 708 C CA . LEU A 1 87 ? 7.812 2.095 -3.472 1.00 91.38 87 LEU A CA 1
ATOM 709 C C . LEU A 1 87 ? 8.190 1.020 -2.457 1.00 91.38 87 LEU A C 1
ATOM 711 O O . LEU A 1 87 ? 7.477 0.833 -1.474 1.00 91.38 87 LEU A O 1
ATOM 715 N N . ARG A 1 88 ? 9.312 0.323 -2.653 1.00 89.44 88 ARG A N 1
ATOM 716 C CA . ARG A 1 88 ? 9.800 -0.680 -1.701 1.00 89.44 88 ARG A CA 1
ATOM 717 C C . ARG A 1 88 ? 10.111 -0.044 -0.348 1.00 89.44 88 ARG A C 1
ATOM 719 O O . ARG A 1 88 ? 9.701 -0.592 0.672 1.00 89.44 88 ARG A O 1
ATOM 726 N N . LEU A 1 89 ? 10.785 1.106 -0.334 1.00 89.00 89 LEU A N 1
ATOM 727 C CA . LEU A 1 89 ? 11.078 1.864 0.884 1.00 89.00 89 LEU A CA 1
ATOM 728 C C . LEU A 1 89 ? 9.802 2.379 1.552 1.00 89.00 89 LEU A C 1
ATOM 730 O O . LEU A 1 89 ? 9.668 2.291 2.771 1.00 89.00 89 LEU A O 1
ATOM 734 N N . LEU A 1 90 ? 8.845 2.878 0.769 1.00 92.38 90 LEU A N 1
ATOM 735 C CA . LEU A 1 90 ? 7.550 3.322 1.273 1.00 92.38 90 LEU A CA 1
ATOM 736 C C . LEU A 1 90 ? 6.775 2.168 1.926 1.00 92.38 90 LEU A C 1
ATOM 738 O O . LEU A 1 90 ? 6.276 2.322 3.035 1.00 92.38 90 LEU A O 1
ATOM 742 N N . LEU A 1 91 ? 6.696 1.017 1.255 1.00 91.00 91 LEU A N 1
ATOM 743 C CA . LEU A 1 91 ? 5.936 -0.153 1.703 1.00 91.00 91 LEU A CA 1
ATOM 744 C C . LEU A 1 91 ? 6.601 -0.905 2.864 1.00 91.00 91 LEU A C 1
ATOM 746 O O . LEU A 1 91 ? 5.907 -1.593 3.607 1.00 91.00 91 LEU A O 1
ATOM 750 N N . ALA A 1 92 ? 7.924 -0.807 3.007 1.00 89.75 92 ALA A N 1
ATOM 751 C CA . ALA A 1 92 ? 8.676 -1.410 4.109 1.00 89.75 92 ALA A CA 1
ATOM 752 C C . ALA A 1 92 ? 8.839 -0.478 5.322 1.00 89.75 92 ALA A C 1
ATOM 754 O O . ALA A 1 92 ? 9.324 -0.917 6.362 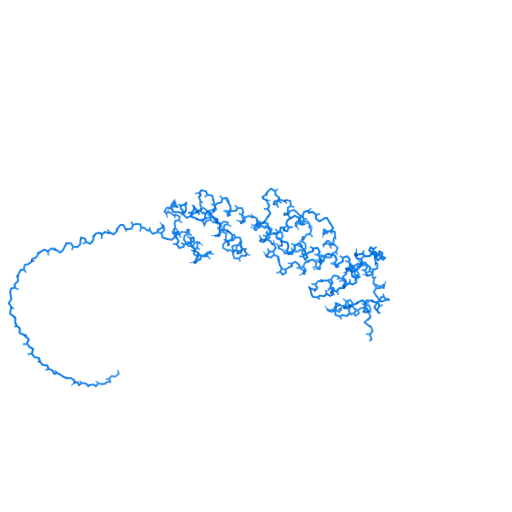1.00 89.75 92 ALA A O 1
ATOM 755 N N . SER A 1 93 ? 8.476 0.801 5.193 1.00 92.06 93 SER A N 1
ATOM 756 C CA . SER A 1 93 ? 8.607 1.775 6.273 1.00 92.06 93 SER A CA 1
ATOM 757 C C . SER A 1 93 ? 7.631 1.481 7.408 1.00 92.06 93 SER A C 1
ATOM 759 O O . SER A 1 93 ? 6.454 1.213 7.176 1.00 92.06 93 SER A O 1
ATOM 761 N N . GLU A 1 94 ? 8.102 1.626 8.645 1.00 90.19 94 GLU A N 1
ATOM 762 C CA . GLU A 1 94 ? 7.235 1.648 9.826 1.00 90.19 94 GLU A CA 1
ATOM 763 C C . GLU A 1 94 ? 6.395 2.930 9.897 1.00 90.19 94 GLU A C 1
ATOM 765 O O . GLU A 1 94 ? 5.345 2.941 10.528 1.00 90.19 94 GLU A O 1
ATOM 770 N N . ILE A 1 95 ? 6.837 4.010 9.239 1.00 91.88 95 ILE A N 1
ATOM 771 C CA . ILE A 1 95 ? 6.205 5.335 9.265 1.00 91.88 95 ILE A CA 1
ATOM 772 C C . ILE A 1 95 ? 5.982 5.826 7.820 1.00 91.88 95 ILE A C 1
ATOM 774 O O . ILE A 1 95 ? 6.550 6.835 7.385 1.00 91.88 95 ILE A O 1
ATOM 778 N N . PRO A 1 96 ? 5.152 5.120 7.028 1.00 92.88 96 PRO A N 1
ATOM 779 C CA . PRO A 1 96 ? 5.029 5.360 5.590 1.00 92.88 96 PRO A CA 1
ATOM 780 C C . PRO A 1 96 ? 4.496 6.753 5.238 1.00 92.88 96 PRO A C 1
ATOM 782 O O . PRO A 1 96 ? 4.779 7.270 4.156 1.00 92.88 96 PRO A O 1
ATOM 785 N N . TYR A 1 97 ? 3.739 7.388 6.137 1.00 93.94 97 TYR A N 1
ATOM 786 C CA . TYR A 1 97 ? 3.161 8.705 5.877 1.00 93.94 97 TYR A CA 1
ATOM 787 C C . TYR A 1 97 ? 4.234 9.787 5.687 1.00 93.94 97 TYR A C 1
ATOM 789 O O . TYR A 1 97 ? 4.050 10.688 4.869 1.00 93.94 97 TYR A O 1
ATOM 797 N N . GLU A 1 98 ? 5.366 9.701 6.394 1.00 92.06 98 GLU A N 1
ATOM 798 C CA . GLU A 1 98 ? 6.435 10.689 6.253 1.00 92.06 98 GLU A CA 1
ATOM 799 C C . GLU A 1 98 ? 7.065 10.616 4.868 1.00 92.06 98 GLU A C 1
ATOM 801 O O . GLU A 1 98 ? 7.196 11.641 4.198 1.00 92.06 98 GLU A O 1
ATOM 806 N N . ASN A 1 99 ? 7.395 9.404 4.419 1.00 89.81 99 ASN A N 1
ATOM 807 C CA . ASN A 1 99 ? 7.979 9.165 3.101 1.00 89.81 99 ASN A CA 1
ATOM 808 C C . ASN A 1 99 ? 7.021 9.613 1.990 1.00 89.81 99 ASN A C 1
ATOM 810 O O . ASN A 1 99 ? 7.424 10.287 1.042 1.00 89.81 99 ASN A O 1
ATOM 814 N N . LEU A 1 100 ? 5.729 9.324 2.151 1.00 91.44 100 LEU A N 1
ATOM 815 C CA . LEU A 1 100 ? 4.692 9.718 1.203 1.00 91.44 100 LEU A CA 1
ATOM 816 C C . LEU A 1 100 ? 4.558 11.248 1.058 1.00 91.44 100 LEU A C 1
ATOM 818 O O . LEU A 1 100 ? 4.343 11.756 -0.049 1.00 91.44 100 LEU A O 1
ATOM 822 N N . LEU A 1 101 ? 4.656 11.984 2.168 1.00 90.62 101 LEU A N 1
ATOM 823 C CA . LEU A 1 101 ? 4.537 13.445 2.174 1.00 90.62 101 LEU A CA 1
ATOM 824 C C . LEU A 1 101 ? 5.838 14.143 1.750 1.00 90.62 101 LEU A C 1
ATOM 826 O O . LEU A 1 101 ? 5.774 15.212 1.143 1.00 90.62 101 LEU A O 1
ATOM 830 N N . LYS A 1 102 ? 7.002 13.549 2.042 1.00 88.38 102 LYS A N 1
ATOM 831 C CA . LYS A 1 102 ? 8.329 14.130 1.771 1.00 88.38 102 LYS A CA 1
ATOM 832 C C . LYS A 1 102 ? 8.906 13.773 0.398 1.00 88.38 102 LYS A C 1
ATOM 834 O O . LYS A 1 102 ? 9.853 14.434 -0.011 1.00 88.38 102 LYS A O 1
ATOM 839 N N . SER A 1 103 ? 8.362 12.783 -0.319 1.00 85.62 103 SER A N 1
ATOM 840 C CA . SER A 1 103 ? 8.872 12.370 -1.638 1.00 85.62 103 SER A CA 1
ATOM 841 C C . SER A 1 103 ? 8.053 12.992 -2.786 1.00 85.62 103 SER A C 1
ATOM 843 O O . SER A 1 103 ? 6.975 12.487 -3.120 1.00 85.62 103 SER A O 1
ATOM 845 N N . PRO A 1 104 ? 8.490 14.124 -3.386 1.00 79.62 104 PRO A N 1
ATOM 846 C CA . PRO A 1 104 ? 7.879 14.662 -4.604 1.00 79.62 104 PRO A CA 1
ATOM 847 C C . PRO A 1 104 ? 8.194 13.796 -5.828 1.00 79.62 104 P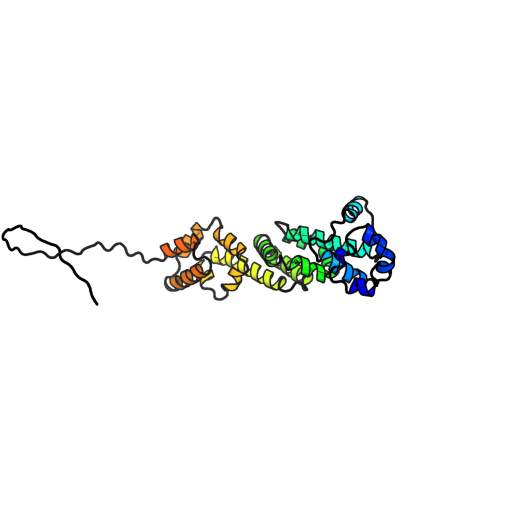RO A C 1
ATOM 849 O O . PRO A 1 104 ? 7.318 13.588 -6.657 1.00 79.62 104 PRO A O 1
ATOM 852 N N . GLN A 1 105 ? 9.398 13.219 -5.891 1.00 85.25 105 GLN A N 1
ATOM 853 C CA . GLN A 1 105 ? 9.850 12.401 -7.022 1.00 85.25 105 GLN A CA 1
ATOM 854 C C . GLN A 1 105 ? 9.004 11.137 -7.194 1.00 85.25 105 GLN A C 1
ATOM 856 O O . GLN A 1 105 ? 8.723 10.729 -8.317 1.00 85.25 105 GLN A O 1
ATOM 861 N N . LEU A 1 106 ? 8.538 10.547 -6.088 1.00 88.06 106 LEU A N 1
ATOM 862 C CA . LEU A 1 106 ? 7.641 9.398 -6.138 1.00 88.06 106 LEU A CA 1
ATOM 863 C C . LEU A 1 106 ? 6.343 9.699 -6.904 1.00 88.06 106 LEU A C 1
ATOM 865 O O . LEU A 1 106 ? 5.801 8.793 -7.525 1.00 88.06 106 LEU A O 1
ATOM 869 N N . ILE A 1 107 ? 5.843 10.942 -6.888 1.00 85.81 107 ILE A N 1
ATOM 870 C CA . ILE A 1 107 ? 4.624 11.293 -7.633 1.00 85.81 107 ILE A CA 1
ATOM 871 C C . ILE A 1 107 ? 4.865 11.176 -9.128 1.00 85.81 107 ILE A C 1
ATOM 873 O O . ILE A 1 107 ? 4.126 10.475 -9.816 1.00 85.81 107 ILE A O 1
ATOM 877 N N . ASP A 1 108 ? 5.899 11.869 -9.600 1.00 90.56 108 ASP A N 1
ATOM 878 C CA . ASP A 1 108 ? 6.201 11.977 -11.020 1.00 90.56 108 ASP A CA 1
ATOM 879 C C . ASP A 1 108 ? 6.486 10.585 -11.587 1.00 90.56 108 ASP A C 1
ATOM 881 O O . ASP A 1 108 ? 5.930 10.195 -12.611 1.00 90.56 108 ASP A O 1
ATOM 885 N N . LEU A 1 109 ? 7.249 9.783 -10.839 1.00 92.81 109 LEU A N 1
ATOM 886 C CA . LEU A 1 109 ? 7.544 8.397 -11.180 1.00 92.81 109 LEU A CA 1
ATOM 887 C C . LEU A 1 109 ? 6.296 7.500 -11.162 1.00 92.81 109 LEU A C 1
ATOM 889 O O . LEU A 1 109 ? 6.120 6.679 -12.060 1.00 92.81 109 LEU A O 1
ATOM 893 N N . ALA A 1 110 ? 5.410 7.642 -10.173 1.00 92.94 110 ALA A N 1
ATOM 894 C CA . ALA A 1 110 ? 4.191 6.837 -10.088 1.00 92.94 110 ALA A CA 1
ATOM 895 C C . ALA A 1 110 ? 3.205 7.161 -11.224 1.00 92.94 110 ALA A C 1
ATOM 897 O O . ALA A 1 110 ? 2.558 6.263 -11.764 1.00 92.94 110 ALA A O 1
ATOM 898 N N . HIS A 1 111 ? 3.102 8.437 -11.610 1.00 91.81 111 HIS A N 1
ATOM 899 C CA . HIS A 1 111 ? 2.304 8.884 -12.756 1.00 91.81 111 HIS A CA 1
ATOM 900 C C . HIS A 1 111 ? 2.917 8.481 -14.091 1.00 91.81 111 HIS A C 1
ATOM 902 O O . HIS A 1 111 ? 2.171 8.198 -15.032 1.00 91.81 111 HIS A O 1
ATOM 908 N N . GLU A 1 112 ? 4.245 8.460 -14.177 1.00 93.00 112 GLU A N 1
ATOM 909 C CA . GLU A 1 112 ? 4.957 7.992 -15.356 1.00 93.00 112 GLU A CA 1
ATOM 910 C C . GLU A 1 112 ? 4.764 6.484 -15.563 1.00 93.00 112 GLU A C 1
ATOM 912 O O . GLU A 1 112 ? 4.458 6.064 -16.678 1.00 93.00 112 GLU A O 1
ATOM 917 N N . PHE A 1 113 ? 4.883 5.685 -14.500 1.00 94.31 113 PHE A N 1
ATOM 918 C CA . PHE A 1 113 ? 4.855 4.221 -14.553 1.00 94.31 113 PHE A CA 1
ATOM 919 C C . PHE A 1 113 ? 3.656 3.641 -13.773 1.00 94.31 113 PHE A C 1
ATOM 921 O O . PHE A 1 113 ? 3.801 2.920 -12.774 1.00 94.31 113 PHE A O 1
ATOM 928 N N . GLN A 1 114 ? 2.444 3.982 -14.213 1.00 94.19 114 GLN A N 1
ATOM 929 C CA . GLN A 1 114 ? 1.185 3.650 -13.532 1.00 94.19 114 GLN A CA 1
ATOM 930 C C . GLN A 1 114 ? 0.945 2.144 -13.431 1.00 94.19 114 GLN A C 1
ATOM 932 O O . GLN A 1 114 ? 0.523 1.655 -12.380 1.00 94.19 114 GLN A O 1
ATOM 937 N N . TYR A 1 115 ? 1.220 1.395 -14.506 1.00 92.75 115 TYR A N 1
ATOM 938 C CA . TYR A 1 115 ? 0.984 -0.049 -14.522 1.00 92.75 115 TYR A CA 1
ATOM 939 C C . TYR A 1 115 ? 1.877 -0.744 -13.496 1.00 92.75 115 TYR A C 1
ATOM 941 O O . TYR A 1 115 ? 1.404 -1.547 -12.692 1.00 92.75 115 TYR A O 1
ATOM 949 N N . ALA A 1 116 ? 3.163 -0.391 -13.486 1.00 92.62 116 ALA A N 1
ATOM 950 C CA . ALA A 1 116 ? 4.110 -0.966 -12.548 1.00 92.62 116 ALA A CA 1
ATOM 951 C C . ALA A 1 116 ? 3.803 -0.564 -11.104 1.00 92.62 116 ALA A C 1
ATOM 953 O O . ALA A 1 116 ? 3.838 -1.412 -10.216 1.00 92.62 116 ALA A O 1
ATOM 954 N N . THR A 1 117 ? 3.430 0.697 -10.867 1.00 93.88 117 THR A N 1
ATOM 955 C CA . THR A 1 117 ? 3.007 1.151 -9.537 1.00 93.88 117 THR A CA 1
ATOM 956 C C . THR A 1 117 ? 1.813 0.340 -9.032 1.00 93.88 117 THR A C 1
ATOM 958 O O . THR A 1 117 ? 1.849 -0.168 -7.911 1.00 93.88 117 THR A O 1
ATOM 961 N N . ALA A 1 118 ? 0.778 0.155 -9.858 1.00 93.50 118 ALA A N 1
ATOM 962 C CA . ALA A 1 118 ? -0.381 -0.653 -9.492 1.00 93.50 118 ALA A CA 1
ATOM 963 C C . ALA A 1 118 ? 0.006 -2.111 -9.205 1.00 93.50 118 ALA A C 1
ATOM 965 O O . ALA A 1 118 ? -0.411 -2.664 -8.186 1.00 93.50 118 ALA A O 1
ATOM 966 N N . ALA A 1 119 ? 0.827 -2.720 -10.064 1.00 91.81 119 ALA A N 1
ATOM 967 C CA . ALA A 1 119 ? 1.276 -4.101 -9.916 1.00 91.81 119 ALA A CA 1
ATOM 968 C C . ALA A 1 119 ? 2.081 -4.324 -8.624 1.00 91.81 119 ALA A C 1
ATOM 970 O O . ALA A 1 119 ? 1.839 -5.299 -7.917 1.00 91.81 119 ALA A O 1
ATOM 971 N N . LEU A 1 120 ? 2.984 -3.400 -8.281 1.00 91.31 120 LEU A N 1
ATOM 972 C CA . LEU A 1 120 ? 3.824 -3.484 -7.082 1.00 91.31 120 LEU A CA 1
ATOM 973 C C . LEU A 1 120 ? 3.042 -3.185 -5.791 1.00 91.31 120 LEU A C 1
ATOM 975 O O . LEU A 1 120 ? 3.310 -3.784 -4.751 1.00 91.31 120 LEU A O 1
ATOM 979 N N . MET A 1 121 ? 2.063 -2.278 -5.845 1.00 91.69 121 MET A N 1
ATOM 980 C CA . MET A 1 121 ? 1.259 -1.897 -4.678 1.00 91.69 121 MET A CA 1
ATOM 981 C C . MET A 1 121 ? 0.180 -2.930 -4.345 1.00 91.69 121 MET A C 1
ATOM 983 O O . MET A 1 121 ? -0.018 -3.238 -3.171 1.00 91.69 121 MET A O 1
ATOM 987 N N . THR A 1 122 ? -0.521 -3.462 -5.355 1.00 90.81 122 THR A N 1
ATOM 988 C CA . THR A 1 122 ? -1.738 -4.286 -5.187 1.00 90.81 122 THR A CA 1
ATOM 989 C C . THR A 1 122 ? -1.589 -5.421 -4.166 1.00 90.81 122 THR A C 1
ATOM 991 O O . THR A 1 122 ? -2.446 -5.517 -3.284 1.00 90.81 122 THR A O 1
ATOM 994 N N . PRO A 1 123 ? -0.510 -6.229 -4.183 1.00 90.25 123 PRO A N 1
ATOM 995 C CA . PRO A 1 123 ? -0.337 -7.319 -3.221 1.00 90.25 123 PRO A CA 1
ATOM 996 C C . PRO A 1 123 ? -0.237 -6.855 -1.762 1.00 90.25 123 PRO A C 1
ATOM 998 O O . PRO A 1 123 ? -0.455 -7.648 -0.851 1.00 90.25 123 PRO A O 1
ATOM 1001 N N . ARG A 1 124 ? 0.100 -5.580 -1.526 1.00 90.38 124 ARG A N 1
ATOM 1002 C CA . ARG A 1 124 ? 0.391 -5.012 -0.202 1.00 90.38 124 ARG A CA 1
ATOM 1003 C C . ARG A 1 124 ? -0.569 -3.901 0.218 1.00 90.38 124 ARG A C 1
ATOM 1005 O O . ARG A 1 124 ? -0.383 -3.340 1.294 1.00 90.38 124 ARG A O 1
ATOM 1012 N N . ILE A 1 125 ? -1.605 -3.596 -0.575 1.00 91.19 125 ILE A N 1
ATOM 1013 C CA . ILE A 1 125 ? -2.543 -2.489 -0.300 1.00 91.19 125 ILE A CA 1
ATOM 1014 C C . ILE A 1 125 ? -3.121 -2.581 1.114 1.00 91.19 125 ILE A C 1
ATOM 1016 O O . ILE A 1 125 ? -3.082 -1.597 1.846 1.00 91.19 125 ILE A O 1
ATOM 1020 N N . ASN A 1 126 ? -3.623 -3.750 1.522 1.00 91.19 126 ASN A N 1
ATOM 1021 C CA . ASN A 1 126 ? -4.274 -3.895 2.828 1.00 91.19 126 ASN A CA 1
ATOM 1022 C C . ASN A 1 126 ? -3.306 -3.658 3.993 1.00 91.19 126 ASN A C 1
ATOM 1024 O O . ASN A 1 126 ? -3.671 -3.007 4.971 1.00 91.19 126 ASN A O 1
ATOM 1028 N N . ASP A 1 127 ? -2.079 -4.171 3.902 1.00 92.06 127 ASP A N 1
ATOM 1029 C CA . ASP A 1 127 ? -1.064 -3.980 4.941 1.00 92.06 127 ASP A CA 1
ATOM 1030 C C . ASP A 1 127 ? -0.602 -2.524 4.995 1.00 92.06 127 ASP A C 1
ATOM 1032 O O . ASP A 1 127 ? -0.528 -1.933 6.073 1.00 92.06 127 ASP A O 1
ATOM 1036 N N . PHE A 1 128 ? -0.371 -1.922 3.828 1.00 94.12 128 PHE A N 1
ATOM 1037 C CA . PHE A 1 128 ? 0.024 -0.525 3.702 1.00 94.12 128 PHE A CA 1
ATOM 1038 C C . PHE A 1 128 ? -1.039 0.431 4.253 1.00 94.12 128 PHE A C 1
ATOM 1040 O O . PHE A 1 128 ? -0.724 1.330 5.030 1.00 94.12 128 PHE A O 1
ATOM 1047 N N . VAL A 1 129 ? -2.312 0.210 3.913 1.00 95.69 129 VAL A N 1
ATOM 1048 C CA . VAL A 1 129 ? -3.446 1.004 4.406 1.00 95.69 129 VAL A CA 1
ATOM 1049 C C . VAL A 1 129 ? -3.575 0.912 5.925 1.00 95.69 129 VAL A C 1
ATOM 1051 O O . VAL A 1 129 ? -3.757 1.934 6.586 1.00 95.69 129 VAL A O 1
ATOM 1054 N N . GLN A 1 130 ? -3.455 -0.289 6.496 1.00 94.38 130 GLN A N 1
ATOM 1055 C CA . GLN A 1 130 ? -3.505 -0.466 7.949 1.00 94.38 130 GLN A CA 1
ATOM 1056 C C . GLN A 1 130 ? -2.321 0.215 8.636 1.00 94.38 130 GLN A C 1
ATOM 1058 O O . GLN A 1 130 ? -2.510 0.888 9.646 1.00 94.38 130 GLN A O 1
ATOM 1063 N N . CYS A 1 131 ? -1.117 0.093 8.074 1.00 94.50 131 CYS A N 1
ATOM 1064 C CA . CYS A 1 131 ? 0.071 0.764 8.593 1.00 94.50 131 CYS A CA 1
ATOM 1065 C C . CYS A 1 131 ? -0.084 2.292 8.560 1.00 94.50 131 CYS A C 1
ATOM 1067 O O . CYS A 1 131 ? 0.150 2.953 9.572 1.00 94.50 131 CYS A O 1
ATOM 1069 N N . LEU A 1 132 ? -0.568 2.859 7.449 1.00 95.75 132 LEU A N 1
ATOM 1070 C CA . LEU A 1 132 ? -0.881 4.286 7.360 1.00 95.75 132 LEU A CA 1
ATOM 1071 C C . LEU A 1 132 ? -1.911 4.703 8.411 1.00 95.75 132 LEU A C 1
ATOM 1073 O O . LEU A 1 132 ? -1.712 5.717 9.075 1.00 95.75 132 LEU A O 1
ATOM 1077 N N . ALA A 1 133 ? -2.987 3.939 8.590 1.00 95.44 133 ALA A N 1
ATOM 1078 C CA . ALA A 1 133 ? -4.020 4.255 9.572 1.00 95.44 133 ALA A CA 1
ATOM 1079 C C . ALA A 1 133 ? -3.502 4.261 11.017 1.00 95.44 133 ALA A C 1
ATOM 1081 O O . ALA A 1 133 ? -3.882 5.147 11.776 1.00 95.44 133 ALA A O 1
ATOM 1082 N N . LEU A 1 134 ? -2.608 3.334 11.372 1.00 92.88 134 LEU A N 1
ATOM 1083 C CA . LEU A 1 134 ? -2.023 3.245 12.715 1.00 92.88 134 LEU A CA 1
ATOM 1084 C C . LEU A 1 134 ? -0.958 4.306 12.994 1.00 92.88 134 LEU A C 1
ATOM 1086 O O . LEU A 1 134 ? -0.787 4.714 14.138 1.00 92.88 134 LEU A O 1
ATOM 1090 N N . THR A 1 135 ? -0.205 4.720 11.975 1.00 94.12 135 THR A N 1
ATOM 1091 C CA . THR A 1 135 ? 0.997 5.547 12.178 1.00 94.12 135 THR A CA 1
ATOM 1092 C C . THR A 1 135 ? 0.805 7.010 11.815 1.00 94.12 135 THR A C 1
ATOM 1094 O O . THR A 1 135 ? 1.543 7.860 12.310 1.00 94.12 135 THR A O 1
ATOM 1097 N N . THR A 1 136 ? -0.185 7.338 10.981 1.00 95.31 136 THR A N 1
ATOM 1098 C CA . THR A 1 136 ? -0.420 8.724 10.570 1.00 95.31 136 THR A CA 1
ATOM 1099 C C . THR A 1 136 ? -1.006 9.530 11.735 1.00 95.31 136 THR A C 1
ATOM 1101 O O . THR A 1 136 ? -2.029 9.153 12.303 1.00 95.31 136 THR A O 1
ATOM 1104 N N . PRO A 1 137 ? -0.449 10.701 12.082 1.00 93.25 137 PRO A N 1
ATOM 1105 C CA . PRO A 1 137 ? -1.094 11.599 13.030 1.00 93.25 137 PRO A CA 1
ATOM 1106 C C . PRO A 1 137 ? -2.427 12.119 12.471 1.00 93.25 137 PRO A C 1
ATOM 1108 O O . PRO A 1 137 ? -2.479 12.565 11.326 1.00 93.25 137 PRO A O 1
ATOM 1111 N N . LYS A 1 138 ? -3.489 12.193 13.288 1.00 90.50 138 LYS A N 1
ATOM 1112 C CA . LYS A 1 138 ? -4.824 12.693 12.867 1.00 90.50 138 LYS A CA 1
ATOM 1113 C C . LYS A 1 138 ? -4.795 13.991 12.064 1.00 90.50 138 LYS A C 1
ATOM 1115 O O . LYS A 1 138 ? -5.515 14.139 11.082 1.00 90.50 138 LYS A O 1
ATOM 1120 N N . LYS A 1 139 ? -3.946 14.940 12.475 1.00 93.44 139 LYS A N 1
ATOM 1121 C CA . LYS A 1 139 ? -3.790 16.248 11.813 1.00 93.44 139 LYS A CA 1
ATOM 1122 C C . LYS A 1 139 ? -3.337 16.122 10.352 1.00 93.44 139 LYS A C 1
ATOM 1124 O O . LYS A 1 139 ? -3.539 17.047 9.577 1.00 93.44 139 LYS A O 1
ATOM 1129 N N . GLN A 1 140 ? -2.732 14.994 9.987 1.00 95.25 140 GLN A N 1
ATOM 1130 C CA . GLN A 1 140 ? -2.204 14.709 8.658 1.00 95.25 140 GLN A CA 1
ATOM 1131 C C . GLN A 1 140 ? -3.085 13.756 7.838 1.00 95.25 140 GLN A C 1
ATOM 1133 O O . GLN A 1 140 ? -2.800 13.568 6.659 1.00 95.25 140 GLN A O 1
ATOM 1138 N N . PHE A 1 141 ? -4.178 13.209 8.393 1.00 94.38 141 PHE A N 1
ATOM 1139 C CA . PHE A 1 141 ? -5.078 12.293 7.669 1.00 94.38 141 PHE A CA 1
ATOM 1140 C C . PHE A 1 141 ? -5.544 12.868 6.331 1.00 94.38 141 PHE A C 1
ATOM 1142 O O . PHE A 1 141 ? -5.456 12.195 5.308 1.00 94.38 141 PHE A O 1
ATOM 1149 N N . SER A 1 142 ? -5.982 14.131 6.323 1.00 94.25 142 SER A N 1
ATOM 1150 C CA . SER A 1 142 ? -6.433 14.804 5.099 1.00 94.25 142 SER A CA 1
ATOM 1151 C C . SER A 1 142 ? -5.309 14.923 4.064 1.00 94.25 142 SER A C 1
ATOM 1153 O O . SER A 1 142 ? -5.500 14.582 2.898 1.00 94.25 142 SER A O 1
ATOM 1155 N N . ALA A 1 143 ? -4.109 15.323 4.498 1.00 94.38 143 ALA A N 1
ATOM 1156 C CA . ALA A 1 143 ? -2.963 15.498 3.608 1.00 94.38 143 ALA A CA 1
ATOM 1157 C C . ALA A 1 143 ? -2.530 14.162 2.983 1.00 94.38 143 ALA A C 1
ATOM 1159 O O . ALA A 1 143 ? -2.300 14.082 1.779 1.00 94.38 143 ALA A O 1
ATOM 1160 N N . VAL A 1 144 ? -2.481 13.097 3.788 1.00 95.12 144 VAL A N 1
ATOM 1161 C CA . VAL A 1 144 ? -2.151 11.738 3.338 1.00 95.12 144 VAL A CA 1
ATOM 1162 C C . VAL A 1 144 ? -3.222 11.194 2.394 1.00 95.12 144 VAL A C 1
ATOM 1164 O O . VAL A 1 144 ? -2.886 10.693 1.323 1.00 95.12 144 VAL A O 1
ATOM 1167 N N . ALA A 1 145 ? -4.506 11.339 2.731 1.00 94.62 145 ALA A N 1
ATOM 1168 C CA . ALA A 1 145 ? -5.605 10.895 1.876 1.00 94.62 145 ALA A CA 1
ATOM 1169 C C . ALA A 1 145 ? -5.600 11.615 0.519 1.00 94.62 145 ALA A C 1
ATOM 1171 O O . ALA A 1 145 ? -5.734 10.971 -0.522 1.00 94.62 145 ALA A O 1
ATOM 1172 N N . GLN A 1 146 ? -5.376 12.933 0.517 1.00 92.94 146 GLN A N 1
ATOM 1173 C CA . GLN A 1 146 ? -5.242 13.721 -0.706 1.00 92.94 146 GLN A CA 1
ATOM 1174 C C . GLN A 1 146 ? -4.043 13.253 -1.537 1.00 92.94 146 GLN A C 1
ATOM 1176 O O . GLN A 1 146 ? -4.170 13.043 -2.742 1.00 92.94 146 GLN A O 1
ATOM 1181 N N . ARG A 1 147 ? -2.889 13.040 -0.895 1.00 91.31 147 ARG A N 1
ATOM 1182 C CA . ARG A 1 147 ? -1.668 12.563 -1.552 1.00 91.31 147 ARG A CA 1
ATOM 1183 C C . ARG A 1 147 ? -1.886 11.203 -2.216 1.00 91.31 147 ARG A C 1
ATOM 1185 O O . ARG A 1 147 ? -1.536 11.034 -3.380 1.00 91.31 147 ARG A O 1
ATOM 1192 N N . ILE A 1 148 ? -2.531 10.265 -1.521 1.00 93.50 148 ILE A N 1
ATOM 1193 C CA . ILE A 1 148 ? -2.902 8.961 -2.084 1.00 93.50 148 ILE A CA 1
ATOM 1194 C C . ILE A 1 148 ? -3.879 9.112 -3.251 1.00 93.50 148 ILE A C 1
ATOM 1196 O O . ILE A 1 148 ? -3.670 8.513 -4.304 1.00 93.50 148 ILE A O 1
ATOM 1200 N N . SER A 1 149 ? -4.913 9.941 -3.097 1.00 91.00 149 SER A N 1
ATOM 1201 C CA . SER A 1 149 ? -5.924 10.142 -4.136 1.00 91.00 149 SER A CA 1
ATOM 1202 C C . SER A 1 149 ? -5.362 10.763 -5.413 1.00 91.00 149 SER A C 1
ATOM 1204 O O . SER A 1 149 ? -5.882 10.470 -6.480 1.00 91.00 149 SER A O 1
ATOM 1206 N N . ILE A 1 150 ? -4.350 11.629 -5.332 1.00 86.44 150 ILE A N 1
ATOM 1207 C CA . ILE A 1 150 ? -3.744 12.259 -6.515 1.00 86.44 150 ILE A CA 1
ATOM 1208 C C . ILE A 1 150 ? -2.744 11.298 -7.168 1.00 86.44 150 ILE A C 1
ATOM 1210 O O . ILE A 1 150 ? -2.780 11.059 -8.379 1.00 86.44 150 ILE A O 1
ATOM 1214 N N . ASN A 1 151 ? -1.859 10.715 -6.363 1.00 84.00 151 ASN A N 1
ATOM 1215 C CA . ASN A 1 151 ? -0.677 10.025 -6.877 1.00 84.00 151 ASN A CA 1
ATOM 1216 C C . ASN A 1 151 ? -0.953 8.572 -7.260 1.00 84.00 151 ASN A C 1
ATOM 1218 O O . ASN A 1 151 ? -0.277 8.030 -8.122 1.00 84.00 151 ASN A O 1
ATOM 1222 N N . PHE A 1 152 ? -1.959 7.956 -6.638 1.00 90.38 152 PHE A N 1
ATOM 1223 C CA . PHE A 1 152 ? -2.259 6.535 -6.783 1.00 90.38 152 PHE A CA 1
ATOM 1224 C C . PHE A 1 152 ? -3.717 6.294 -7.189 1.00 90.38 152 PHE A C 1
ATOM 1226 O O . PHE A 1 152 ? -4.295 5.263 -6.853 1.00 90.38 152 PHE A O 1
ATOM 1233 N N . HIS A 1 153 ? -4.336 7.230 -7.916 1.00 88.38 153 HIS A N 1
ATOM 1234 C CA . HIS A 1 153 ? -5.727 7.102 -8.378 1.00 88.38 153 HIS A CA 1
ATOM 1235 C C . HIS A 1 153 ? -5.965 5.867 -9.266 1.00 88.38 153 HIS A C 1
ATOM 1237 O O . HIS A 1 153 ? -7.077 5.350 -9.321 1.00 88.38 153 HIS A O 1
ATOM 1243 N N . PHE A 1 154 ? -4.926 5.385 -9.948 1.00 87.56 154 PHE A N 1
ATOM 1244 C CA . PHE A 1 154 ? -4.958 4.176 -10.772 1.00 87.56 154 PHE A CA 1
ATOM 1245 C C . PHE A 1 154 ? -4.818 2.878 -9.949 1.00 87.56 154 PHE A C 1
ATOM 1247 O O . PHE A 1 154 ? -5.125 1.799 -10.457 1.00 87.56 154 PHE A O 1
ATOM 1254 N N . CYS A 1 155 ? -4.402 2.952 -8.678 1.00 90.38 155 CYS A N 1
ATOM 1255 C CA . CYS A 1 155 ? -4.420 1.814 -7.760 1.00 90.38 155 CYS A CA 1
ATOM 1256 C C . CYS A 1 155 ? -5.849 1.615 -7.248 1.00 90.38 155 CYS A C 1
ATOM 1258 O O . CYS A 1 155 ? -6.320 2.343 -6.368 1.00 90.38 155 CYS A O 1
ATOM 1260 N N . GLN A 1 156 ? -6.548 0.625 -7.806 1.00 87.50 156 GLN A N 1
ATOM 1261 C CA . GLN A 1 156 ? -7.940 0.350 -7.458 1.00 87.50 156 GLN A CA 1
ATOM 1262 C C . GLN A 1 156 ? -8.114 0.166 -5.945 1.00 87.50 156 GLN A C 1
ATOM 1264 O O . GLN A 1 156 ? -7.305 -0.475 -5.278 1.00 87.50 156 GLN A O 1
ATOM 1269 N N . HIS A 1 157 ? -9.191 0.744 -5.414 1.00 87.94 157 HIS A N 1
ATOM 1270 C CA . HIS A 1 157 ? -9.602 0.682 -4.007 1.00 87.94 157 HIS A CA 1
ATOM 1271 C C . HIS A 1 157 ? -8.677 1.349 -2.980 1.00 87.94 157 HIS A C 1
ATOM 1273 O O . HIS A 1 157 ? -9.161 1.653 -1.896 1.00 87.94 157 HIS A O 1
ATOM 1279 N N . LEU A 1 158 ? -7.422 1.685 -3.298 1.00 93.06 158 LEU A N 1
ATOM 1280 C CA . LEU A 1 158 ? -6.460 2.205 -2.317 1.00 93.06 158 LEU A CA 1
ATOM 1281 C C . LEU A 1 158 ? -6.974 3.441 -1.556 1.00 93.06 158 LEU A C 1
ATOM 1283 O O . LEU A 1 158 ? -6.932 3.477 -0.328 1.00 93.06 158 LEU A O 1
ATOM 1287 N N . SER A 1 159 ? -7.490 4.448 -2.267 1.00 92.81 159 SER A N 1
ATOM 1288 C CA . SER A 1 159 ? -8.009 5.671 -1.636 1.00 92.81 159 SER A CA 1
ATOM 1289 C C . SER A 1 159 ? -9.260 5.407 -0.783 1.00 92.81 159 SER A C 1
ATOM 1291 O O . SER A 1 159 ? -9.355 5.892 0.346 1.00 92.81 159 SER A O 1
ATOM 1293 N N . ALA A 1 160 ? -10.195 4.597 -1.288 1.00 91.81 160 ALA A N 1
ATOM 1294 C CA . ALA A 1 160 ? -11.419 4.241 -0.570 1.00 91.81 160 ALA A CA 1
ATOM 1295 C C . ALA A 1 160 ? -11.124 3.406 0.690 1.00 91.81 160 ALA A C 1
ATOM 1297 O O . ALA A 1 160 ? -11.725 3.615 1.748 1.00 91.81 160 ALA A O 1
ATOM 1298 N N . ASP A 1 161 ? -10.160 2.496 0.587 1.00 94.12 161 ASP A N 1
ATOM 1299 C CA . ASP A 1 161 ? -9.727 1.629 1.674 1.00 94.12 161 ASP A CA 1
ATOM 1300 C C . ASP A 1 161 ? -9.006 2.422 2.751 1.00 94.12 161 ASP A C 1
ATOM 1302 O O . ASP A 1 161 ? -9.293 2.238 3.931 1.00 94.12 161 ASP A O 1
ATOM 1306 N N . LEU A 1 162 ? -8.155 3.371 2.357 1.00 95.44 162 LEU A N 1
ATOM 1307 C CA . LEU A 1 162 ? -7.522 4.289 3.294 1.00 95.44 162 LEU A CA 1
ATOM 1308 C C . LEU A 1 162 ? -8.545 5.145 4.043 1.00 95.44 162 LEU A C 1
ATOM 1310 O O . LEU A 1 162 ? -8.470 5.256 5.265 1.00 95.44 162 LEU A O 1
ATOM 1314 N N . GLY A 1 163 ? -9.529 5.713 3.340 1.00 92.25 163 GLY A N 1
ATOM 1315 C CA . GLY A 1 163 ? -10.606 6.475 3.977 1.00 92.25 163 GLY A CA 1
ATOM 1316 C C . GLY A 1 163 ? -11.397 5.632 4.983 1.00 92.25 163 GLY A C 1
ATOM 1317 O O . GLY A 1 163 ? -11.694 6.087 6.091 1.00 92.25 163 GLY A O 1
ATOM 1318 N N . SER A 1 164 ? -11.674 4.375 4.632 1.00 92.19 164 SER A N 1
ATOM 1319 C CA . SER A 1 164 ? -12.345 3.417 5.514 1.00 92.19 164 SER A CA 1
ATOM 1320 C C . SER A 1 164 ? -11.492 3.061 6.735 1.00 92.19 164 SER A C 1
ATOM 1322 O O . SER A 1 164 ? -12.003 3.035 7.853 1.00 92.19 164 SER A O 1
ATOM 1324 N N . ALA A 1 165 ? -10.189 2.843 6.548 1.00 93.62 165 ALA A N 1
ATOM 1325 C CA . ALA A 1 165 ? -9.250 2.531 7.620 1.00 93.62 165 ALA A CA 1
ATOM 1326 C C . ALA A 1 165 ? -9.056 3.711 8.587 1.00 93.62 165 ALA A C 1
ATOM 1328 O O . ALA A 1 165 ? -9.117 3.514 9.798 1.00 93.62 165 ALA A O 1
ATOM 1329 N N . PHE A 1 166 ? -8.914 4.942 8.081 1.00 94.06 166 PHE A N 1
ATOM 1330 C CA . PHE A 1 166 ? -8.876 6.150 8.916 1.00 94.06 166 PHE A CA 1
ATOM 1331 C C . PHE A 1 166 ? -10.172 6.348 9.703 1.00 94.06 166 PHE A C 1
ATOM 1333 O O . PHE A 1 166 ? -10.125 6.689 10.885 1.00 94.06 166 PHE A O 1
ATOM 1340 N N . SER A 1 167 ? -11.324 6.101 9.077 1.00 89.69 167 SER A N 1
ATOM 1341 C CA . SER A 1 167 ? -12.624 6.197 9.750 1.00 89.69 167 SER A CA 1
ATOM 1342 C C . SER A 1 167 ? -12.758 5.152 10.860 1.00 89.69 167 SER A C 1
ATOM 1344 O O . SER A 1 167 ? -13.200 5.477 11.961 1.00 89.69 167 SER A O 1
ATOM 1346 N N . LEU A 1 168 ? -12.322 3.914 10.604 1.00 90.00 168 LEU A N 1
ATOM 1347 C CA . LEU A 1 168 ? -12.319 2.844 11.600 1.00 90.00 168 LEU A CA 1
ATOM 1348 C C . LEU A 1 168 ? -11.369 3.155 12.762 1.00 90.00 168 LEU A C 1
ATOM 1350 O O . LEU A 1 168 ? -11.770 3.045 13.919 1.00 90.00 168 LEU A O 1
ATOM 1354 N N . TYR A 1 169 ? -10.143 3.594 12.471 1.00 91.00 169 TYR A N 1
ATOM 1355 C CA . TYR A 1 169 ? -9.178 4.000 13.492 1.00 91.00 169 TYR A CA 1
ATOM 1356 C C . TYR A 1 169 ? -9.722 5.143 14.362 1.00 91.00 169 TYR A C 1
ATOM 1358 O O . TYR A 1 169 ? -9.668 5.089 15.589 1.00 91.00 169 TYR A O 1
ATOM 1366 N N . HIS A 1 170 ? -10.347 6.144 13.738 1.00 88.50 170 HIS A N 1
ATOM 1367 C CA . HIS A 1 170 ? -10.992 7.237 14.457 1.00 88.50 170 HIS A CA 1
ATOM 1368 C C . HIS A 1 170 ? -12.137 6.752 15.360 1.00 88.50 170 HIS A C 1
ATOM 1370 O O . HIS A 1 170 ? -12.244 7.198 16.502 1.00 88.50 170 HIS A O 1
ATOM 1376 N N . ALA A 1 171 ? -12.973 5.826 14.880 1.00 87.38 171 ALA A N 1
ATOM 1377 C CA . ALA A 1 171 ? -14.054 5.242 15.671 1.00 87.38 171 ALA A CA 1
ATOM 1378 C C . ALA A 1 171 ? -13.527 4.435 16.870 1.00 87.38 171 ALA A C 1
ATOM 1380 O O . ALA A 1 171 ? -14.101 4.516 17.957 1.00 87.38 171 ALA A O 1
ATOM 1381 N N . ILE A 1 172 ? -12.421 3.701 16.698 1.00 88.25 172 ILE A N 1
ATOM 1382 C CA . ILE A 1 172 ? -11.739 2.997 17.793 1.00 88.25 172 ILE A CA 1
ATOM 1383 C C . ILE A 1 172 ? -11.309 4.009 18.863 1.00 88.25 172 ILE A C 1
ATOM 1385 O O . ILE A 1 172 ? -11.700 3.894 20.022 1.00 88.25 172 ILE A O 1
ATOM 1389 N N . GLU A 1 173 ? -10.586 5.055 18.472 1.00 86.88 173 GLU A N 1
ATOM 1390 C CA . GLU A 1 173 ? -10.054 6.028 19.425 1.00 86.88 173 GLU A CA 1
ATOM 1391 C C . GLU A 1 173 ? -11.114 6.893 20.112 1.00 86.88 173 GLU A C 1
ATOM 1393 O O . GLU A 1 173 ? -10.960 7.234 21.281 1.00 86.88 173 GLU A O 1
ATOM 1398 N N . GLN A 1 174 ? -12.153 7.327 19.396 1.00 86.81 174 GLN A N 1
ATOM 1399 C CA . GLN A 1 174 ? -13.159 8.232 19.964 1.00 86.81 174 GLN A CA 1
ATOM 1400 C C . GLN A 1 174 ? -14.266 7.499 20.715 1.00 86.81 174 GLN A C 1
ATOM 1402 O O . GLN A 1 174 ? -14.776 8.022 21.703 1.00 86.81 174 GLN A O 1
ATOM 1407 N N . VAL A 1 175 ? -14.662 6.317 20.237 1.00 87.44 175 VAL A N 1
ATOM 1408 C CA . VAL A 1 175 ? -15.841 5.621 20.755 1.00 87.44 175 VAL A CA 1
ATOM 1409 C C . VAL A 1 175 ? -15.427 4.442 21.618 1.00 87.44 175 VAL A C 1
ATOM 1411 O O . VAL A 1 175 ? -15.770 4.415 22.797 1.00 87.44 175 VAL A O 1
ATOM 1414 N N . LEU A 1 176 ? -14.647 3.498 21.077 1.00 86.69 176 LEU A N 1
ATOM 1415 C CA . LEU A 1 176 ? -14.250 2.299 21.824 1.00 86.69 176 LEU A CA 1
ATOM 1416 C C . LEU A 1 176 ? -13.337 2.633 23.012 1.00 86.69 176 LEU A C 1
ATOM 1418 O O . LEU A 1 176 ? -13.472 2.034 24.074 1.00 86.69 176 LEU A O 1
ATOM 1422 N N . TRP A 1 177 ? -12.437 3.602 22.862 1.00 87.50 177 TRP A N 1
ATOM 1423 C CA . TRP A 1 177 ? -11.592 4.093 23.959 1.00 87.50 177 TRP A CA 1
ATOM 1424 C C . TRP A 1 177 ? -12.182 5.308 24.685 1.00 87.50 177 TRP A C 1
ATOM 1426 O O . TRP A 1 177 ? -11.581 5.827 25.628 1.00 87.50 177 TRP A O 1
ATOM 1436 N N . GLY A 1 178 ? -13.368 5.757 24.269 1.00 86.62 178 GLY A N 1
ATOM 1437 C CA . GLY A 1 178 ? -14.088 6.873 24.871 1.00 86.62 178 GLY A CA 1
ATOM 1438 C C . GLY A 1 178 ? -14.858 6.488 26.134 1.00 86.62 178 GLY A C 1
ATOM 1439 O O . GLY A 1 178 ? -14.676 5.417 2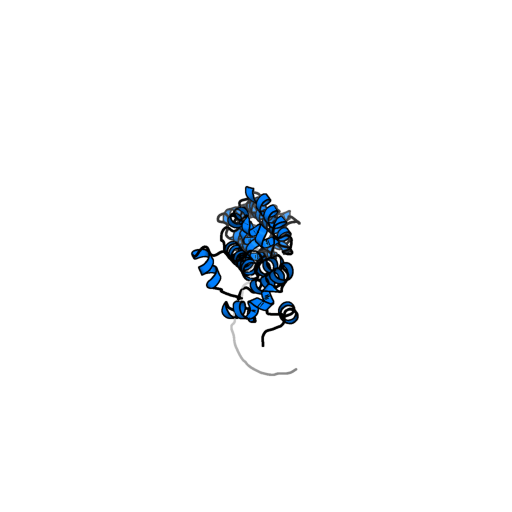6.719 1.00 86.62 178 GLY A O 1
ATOM 1440 N N . GLU A 1 179 ? -15.749 7.378 26.570 1.00 87.69 179 GLU A N 1
ATOM 1441 C CA . GLU A 1 179 ? -16.559 7.177 27.781 1.00 87.69 179 GLU A CA 1
ATOM 1442 C C . GLU A 1 179 ? -17.659 6.121 27.608 1.00 87.69 179 GLU A C 1
ATOM 1444 O O . GLU A 1 179 ? -18.044 5.465 28.575 1.00 87.69 179 GLU A O 1
ATOM 1449 N N . LYS A 1 180 ? -18.160 5.941 26.379 1.00 89.06 180 LYS A N 1
ATOM 1450 C CA . LYS A 1 180 ? -19.295 5.063 26.053 1.00 89.06 180 LYS A CA 1
ATOM 1451 C C . LYS A 1 180 ? -18.914 4.009 25.004 1.00 89.06 180 LYS A C 1
ATOM 1453 O O . LYS A 1 180 ? -19.437 4.024 23.891 1.00 89.06 180 LYS A O 1
ATOM 1458 N N . PRO A 1 181 ? -18.055 3.040 25.356 1.00 88.75 181 PRO A N 1
ATOM 1459 C CA . PRO A 1 181 ? -17.547 2.037 24.416 1.00 88.75 181 PRO A CA 1
ATOM 1460 C C . PRO A 1 181 ? -18.632 1.159 23.781 1.00 88.75 181 PRO A C 1
ATOM 1462 O O . PRO A 1 181 ? -18.436 0.628 22.692 1.00 88.75 181 PRO A O 1
ATOM 1465 N N . TYR A 1 182 ? -19.801 1.021 24.412 1.00 88.06 182 TYR A N 1
ATOM 1466 C CA . TYR A 1 182 ? -20.914 0.254 23.849 1.00 88.06 182 TYR A CA 1
ATOM 1467 C C . TYR A 1 182 ? -21.470 0.854 22.550 1.00 88.06 182 TYR A C 1
ATOM 1469 O O . TYR A 1 182 ? -21.970 0.104 21.711 1.00 88.06 182 TYR A O 1
ATOM 1477 N N . GLU A 1 183 ? -21.358 2.176 22.359 1.00 88.75 183 GLU A N 1
ATOM 1478 C CA . GLU A 1 183 ? -21.814 2.873 21.148 1.00 88.75 183 GLU A CA 1
ATOM 1479 C C . GLU A 1 183 ? -21.076 2.373 19.905 1.00 88.75 183 GLU A C 1
ATOM 1481 O O . GLU A 1 183 ? -21.679 2.257 18.841 1.00 88.75 183 GLU A O 1
ATOM 1486 N N . PHE A 1 184 ? -19.811 1.970 20.057 1.00 86.69 184 PHE A N 1
ATOM 1487 C CA . PHE A 1 184 ? -19.015 1.377 18.985 1.00 86.69 184 PHE A CA 1
ATOM 1488 C C . PHE A 1 184 ? -19.666 0.103 18.442 1.00 86.69 184 PHE A C 1
ATOM 1490 O 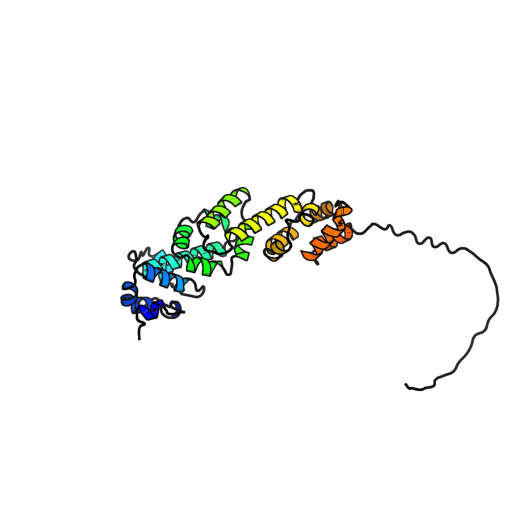O . PHE A 1 184 ? -19.733 -0.105 17.235 1.00 86.69 184 PHE A O 1
ATOM 1497 N N . PHE A 1 185 ? -20.205 -0.731 19.332 1.00 85.00 185 PHE A N 1
ATOM 1498 C CA . PHE A 1 185 ? -20.830 -1.992 18.951 1.00 85.00 185 PHE A CA 1
ATOM 1499 C C . PHE A 1 185 ? -22.263 -1.810 18.466 1.00 85.00 185 PHE A C 1
ATOM 1501 O O . PHE A 1 185 ? -22.700 -2.553 17.600 1.00 85.00 185 PHE A O 1
ATOM 1508 N N . VAL A 1 186 ? -23.025 -0.841 18.973 1.00 84.00 186 VAL A N 1
ATOM 1509 C CA . VAL A 1 186 ? -24.421 -0.662 18.530 1.00 84.00 186 VAL A CA 1
ATOM 1510 C C . VAL A 1 186 ? -24.566 0.235 17.299 1.00 84.00 186 VAL A C 1
ATOM 1512 O O . VAL A 1 186 ? -25.635 0.233 16.679 1.00 84.00 186 VAL A O 1
ATOM 1515 N N . ASN A 1 187 ? -23.516 0.970 16.919 1.00 79.25 187 ASN A N 1
ATOM 1516 C CA . ASN A 1 187 ? -23.521 1.829 15.740 1.00 79.25 187 ASN A CA 1
ATOM 1517 C C . ASN A 1 187 ? -23.650 0.984 14.457 1.00 79.25 187 ASN A C 1
ATOM 1519 O O . ASN A 1 187 ? -22.780 0.158 14.181 1.00 79.25 187 ASN A O 1
ATOM 1523 N N . PRO A 1 188 ? -24.695 1.201 13.634 1.00 69.50 188 PRO A N 1
ATOM 1524 C CA . PRO A 1 188 ? -24.850 0.501 12.366 1.00 69.50 188 PRO A CA 1
ATOM 1525 C C . PRO A 1 188 ? -23.647 0.671 11.440 1.00 69.50 188 PRO A C 1
ATOM 1527 O O . PRO A 1 188 ? -23.310 -0.276 10.756 1.00 69.50 188 PRO A O 1
ATOM 1530 N N . GLN A 1 189 ? -22.983 1.832 11.446 1.00 65.06 189 GLN A N 1
ATOM 1531 C CA . GLN A 1 189 ? -21.851 2.137 10.561 1.00 65.06 189 GLN A CA 1
ATOM 1532 C C . GLN A 1 189 ? -20.580 1.345 10.906 1.00 65.06 189 GLN A C 1
ATOM 1534 O O . GLN A 1 189 ? -19.679 1.211 10.077 1.00 65.06 189 GLN A O 1
ATOM 1539 N N . CYS A 1 190 ? -20.509 0.786 12.114 1.00 63.06 190 CYS A N 1
ATOM 1540 C CA . CYS A 1 190 ? -19.466 -0.141 12.532 1.00 63.06 190 CYS A CA 1
ATOM 1541 C C . CYS A 1 190 ? -19.787 -1.546 11.992 1.00 63.06 190 CYS A C 1
ATOM 1543 O O . CYS A 1 190 ? -20.253 -2.435 12.702 1.00 63.06 190 CYS A O 1
ATOM 1545 N N . HIS A 1 191 ? -19.585 -1.736 10.686 1.00 66.19 191 HIS A N 1
ATOM 1546 C CA . HIS A 1 191 ? -19.914 -2.981 9.991 1.00 66.19 191 HIS A CA 1
ATOM 1547 C C . HIS A 1 191 ? -18.802 -4.033 10.112 1.00 66.19 191 HIS A C 1
ATOM 1549 O O . HIS A 1 191 ? -17.644 -3.762 9.795 1.00 66.19 191 HIS A O 1
ATOM 1555 N N . THR A 1 192 ? -19.179 -5.275 10.445 1.00 69.81 192 THR A N 1
ATOM 1556 C CA . THR A 1 192 ? -18.317 -6.480 10.520 1.00 69.81 192 THR A CA 1
ATOM 1557 C C . THR A 1 192 ? -17.371 -6.660 9.325 1.00 69.81 192 THR A C 1
ATOM 1559 O O . THR A 1 192 ? -16.259 -7.162 9.488 1.00 69.81 192 THR A O 1
ATOM 1562 N N . GLY A 1 193 ? -17.773 -6.208 8.133 1.00 78.81 193 GLY A N 1
ATOM 1563 C CA . GLY A 1 193 ? -16.951 -6.245 6.921 1.00 78.81 193 GLY A CA 1
ATOM 1564 C C . GLY A 1 193 ? -15.671 -5.403 6.993 1.00 78.81 193 GLY A C 1
ATOM 1565 O O . GLY A 1 193 ? -14.626 -5.869 6.545 1.00 78.81 193 GLY A O 1
ATOM 1566 N N . LEU A 1 194 ? -15.714 -4.210 7.599 1.00 79.62 194 LEU A N 1
ATOM 1567 C CA . LEU A 1 194 ? -14.530 -3.350 7.738 1.00 79.62 194 LEU A CA 1
ATOM 1568 C C . LEU A 1 194 ? -13.501 -3.964 8.685 1.00 79.62 194 LEU A C 1
ATOM 1570 O O . LEU A 1 194 ? -12.304 -3.926 8.419 1.00 79.62 194 LEU A O 1
ATOM 1574 N N . TYR A 1 195 ? -13.976 -4.599 9.752 1.00 78.25 195 TYR A N 1
ATOM 1575 C CA . TYR A 1 195 ? -13.107 -5.246 10.724 1.00 78.25 195 TYR A CA 1
ATOM 1576 C C . TYR A 1 195 ? -12.364 -6.447 10.141 1.00 78.25 195 TYR A C 1
ATOM 1578 O O . TYR A 1 195 ? -11.165 -6.594 10.348 1.00 78.25 195 TYR A O 1
ATOM 1586 N N . ARG A 1 196 ? -13.063 -7.279 9.357 1.00 82.56 196 ARG A N 1
ATOM 1587 C CA . ARG A 1 196 ? -12.437 -8.402 8.641 1.00 82.56 196 ARG A CA 1
ATOM 1588 C C . ARG A 1 196 ? -11.409 -7.931 7.618 1.00 82.56 196 ARG A C 1
ATOM 1590 O O . ARG A 1 196 ? -10.441 -8.638 7.366 1.00 82.56 196 ARG A O 1
ATOM 1597 N N . LYS A 1 197 ? -11.634 -6.756 7.027 1.00 87.12 197 LYS A N 1
ATOM 1598 C CA . LYS A 1 197 ? -10.722 -6.159 6.054 1.00 87.12 197 LYS A CA 1
ATOM 1599 C C . LYS A 1 197 ? -9.462 -5.577 6.704 1.00 87.12 197 LYS A C 1
ATOM 1601 O O . LYS A 1 197 ? -8.397 -5.647 6.099 1.00 87.12 197 LYS A O 1
ATOM 1606 N N . PHE A 1 198 ? -9.571 -5.040 7.921 1.00 90.56 198 PHE A N 1
ATOM 1607 C CA . PHE A 1 198 ? -8.475 -4.360 8.621 1.00 90.56 198 PHE A CA 1
ATOM 1608 C C . PHE A 1 198 ? -8.178 -4.967 10.008 1.00 90.56 198 PHE A C 1
ATOM 1610 O O . PHE A 1 198 ? -8.319 -4.279 11.024 1.00 90.56 198 PHE A O 1
ATOM 1617 N N . PRO A 1 199 ? -7.763 -6.246 10.082 1.00 87.88 199 PRO A N 1
ATOM 1618 C CA . PRO A 1 199 ? -7.593 -6.961 11.347 1.00 87.88 199 PRO A CA 1
ATOM 1619 C C . PRO A 1 199 ? -6.555 -6.328 12.287 1.00 87.88 199 PRO A C 1
ATOM 1621 O O . PRO A 1 199 ? -6.793 -6.275 13.493 1.00 87.88 199 PRO A O 1
ATOM 1624 N N . ARG A 1 200 ? -5.457 -5.760 11.765 1.00 89.06 200 ARG A N 1
ATOM 1625 C CA . ARG A 1 200 ? -4.409 -5.133 12.593 1.00 89.06 200 ARG A CA 1
ATOM 1626 C C . ARG A 1 200 ? -4.924 -3.917 13.363 1.00 89.06 200 ARG A C 1
ATOM 1628 O O . ARG A 1 200 ? -4.448 -3.649 14.461 1.00 89.06 200 ARG A O 1
ATOM 1635 N N . LEU A 1 201 ? -5.915 -3.195 12.824 1.00 88.31 201 LEU A N 1
ATOM 1636 C CA . LEU A 1 201 ? -6.542 -2.075 13.539 1.00 88.31 201 LEU A CA 1
ATOM 1637 C C . LEU A 1 201 ? -7.295 -2.557 14.783 1.00 88.31 201 LEU A C 1
ATOM 1639 O O . LEU A 1 201 ? -7.278 -1.880 15.808 1.00 88.31 201 LEU A O 1
ATOM 1643 N N . LEU A 1 202 ? -7.922 -3.735 14.721 1.00 81.44 202 LEU A N 1
ATOM 1644 C CA . LEU A 1 202 ? -8.567 -4.334 15.891 1.00 81.44 202 LEU A CA 1
ATOM 1645 C C . LEU A 1 202 ? -7.549 -4.900 16.861 1.00 81.44 202 LEU A C 1
ATOM 1647 O O . LEU A 1 202 ? -7.726 -4.746 18.061 1.00 81.44 202 LEU A O 1
ATOM 1651 N N . GLU A 1 203 ? -6.512 -5.571 16.370 1.00 83.94 203 GLU A N 1
ATOM 1652 C CA . GLU A 1 203 ? -5.453 -6.087 17.239 1.00 83.94 203 GLU A CA 1
ATOM 1653 C C . GLU A 1 203 ? -4.833 -4.954 18.053 1.00 83.94 203 GLU A C 1
ATOM 1655 O O . GLU A 1 203 ? -4.680 -5.087 19.264 1.00 83.94 203 GLU A O 1
ATOM 1660 N N . TYR A 1 204 ? -4.587 -3.808 17.414 1.00 84.69 204 TYR A N 1
ATOM 1661 C CA . TYR A 1 204 ? -4.166 -2.583 18.084 1.00 84.69 204 TYR A CA 1
ATOM 1662 C C . TYR A 1 204 ? -5.206 -2.067 19.093 1.00 84.69 204 TYR A C 1
ATOM 1664 O O . TYR A 1 204 ? -4.858 -1.678 20.206 1.00 84.69 204 TYR A O 1
ATOM 1672 N N . ALA A 1 205 ? -6.497 -2.118 18.749 1.00 78.81 205 ALA A N 1
ATOM 1673 C CA . ALA A 1 205 ? -7.580 -1.773 19.672 1.00 78.81 205 ALA A CA 1
ATOM 1674 C C . ALA A 1 205 ? -7.610 -2.657 20.929 1.00 78.81 205 ALA A C 1
ATOM 1676 O O . ALA A 1 205 ? -7.900 -2.167 22.021 1.00 78.81 205 ALA A O 1
ATOM 1677 N N . LEU A 1 206 ? -7.330 -3.953 20.763 1.00 77.31 206 LEU A N 1
ATOM 1678 C CA . LEU A 1 206 ? -7.377 -4.972 21.811 1.00 77.31 206 LEU A CA 1
ATOM 1679 C C . LEU A 1 206 ? -6.107 -5.012 22.665 1.00 77.31 206 LEU A C 1
ATOM 1681 O O . LEU A 1 206 ? -6.195 -5.390 23.828 1.00 77.31 206 LEU A O 1
ATOM 1685 N N . SER A 1 207 ? -4.954 -4.635 22.111 1.00 79.00 207 SER A N 1
ATOM 1686 C CA . SER A 1 207 ? -3.671 -4.563 22.824 1.00 79.00 207 SER A CA 1
ATOM 1687 C C . SER A 1 207 ? -3.427 -3.213 23.503 1.00 79.00 207 SER A C 1
ATOM 1689 O O . SER A 1 207 ? -2.370 -3.000 24.100 1.00 79.00 207 SER A O 1
ATOM 1691 N N . HIS A 1 208 ? -4.396 -2.297 23.429 1.00 75.75 208 HIS A N 1
ATOM 1692 C CA . HIS A 1 208 ? -4.265 -0.971 24.006 1.00 75.75 208 HIS A CA 1
ATOM 1693 C C . HIS A 1 208 ? -4.083 -1.050 25.536 1.00 75.75 208 HIS A C 1
ATOM 1695 O O . HIS A 1 208 ? -4.856 -1.739 26.206 1.00 75.75 208 HIS A O 1
ATOM 1701 N N . PRO A 1 209 ? -3.129 -0.308 26.131 1.00 74.69 209 PRO A N 1
ATOM 1702 C CA . PRO A 1 209 ? -2.833 -0.374 27.568 1.00 74.69 209 PRO A CA 1
ATOM 1703 C C . PRO A 1 209 ? -4.015 0.019 28.468 1.00 74.69 209 PRO A C 1
ATOM 1705 O O . PRO A 1 209 ? -4.021 -0.285 29.656 1.00 74.69 209 PRO A O 1
ATOM 1708 N N . GLU A 1 210 ? -5.039 0.671 27.916 1.00 74.94 210 GLU A N 1
ATOM 1709 C CA . GLU A 1 210 ? -6.271 1.015 28.634 1.00 74.94 210 GLU A CA 1
ATOM 1710 C C . GLU A 1 210 ? -7.372 -0.055 28.546 1.00 74.94 210 GLU A C 1
ATOM 1712 O O . GLU A 1 210 ? -8.525 0.235 28.865 1.00 74.94 210 GLU A O 1
ATOM 1717 N N . GLN A 1 211 ? -7.050 -1.284 28.132 1.00 80.81 211 GLN A N 1
ATOM 1718 C CA . GLN A 1 211 ? -8.026 -2.367 27.986 1.00 80.81 211 GLN A CA 1
ATOM 1719 C C . GLN A 1 211 ? -8.896 -2.559 29.238 1.00 80.81 211 GLN A C 1
ATOM 1721 O O . GLN A 1 211 ? -10.116 -2.668 29.123 1.00 80.81 211 GLN A O 1
ATOM 1726 N N . GLU A 1 212 ? -8.297 -2.520 30.431 1.00 81.75 212 GLU A N 1
ATOM 1727 C CA . GLU A 1 212 ? -9.021 -2.631 31.705 1.00 81.75 212 GLU A CA 1
ATOM 1728 C C . GLU A 1 212 ? -10.060 -1.513 31.881 1.00 81.75 212 GLU A C 1
ATOM 1730 O O . GLU A 1 212 ? -11.217 -1.787 32.202 1.00 81.75 212 GLU A O 1
ATOM 1735 N N . LYS A 1 213 ? -9.706 -0.263 31.553 1.00 85.62 213 LYS A N 1
ATOM 1736 C CA . LYS A 1 213 ? -10.635 0.878 31.616 1.00 85.62 213 LYS A CA 1
ATOM 1737 C C . LYS A 1 213 ? -11.784 0.731 30.620 1.00 85.62 213 LYS A C 1
ATOM 1739 O O . LYS A 1 213 ? -12.912 1.124 30.913 1.00 85.62 213 LYS A O 1
ATOM 1744 N N . ILE A 1 214 ? -11.520 0.167 29.439 1.00 86.31 214 ILE A N 1
ATOM 1745 C CA . ILE A 1 214 ? -12.567 -0.112 28.445 1.00 86.31 214 ILE A CA 1
ATOM 1746 C C . ILE A 1 214 ? -13.559 -1.129 29.015 1.00 86.31 214 ILE A C 1
ATOM 1748 O O . ILE A 1 214 ? -14.764 -0.951 28.861 1.00 86.31 214 ILE A O 1
ATOM 1752 N N . ILE A 1 215 ? -13.078 -2.164 29.706 1.00 86.31 215 ILE A N 1
ATOM 1753 C CA . ILE A 1 215 ? -13.927 -3.192 30.326 1.00 86.31 215 ILE A CA 1
ATOM 1754 C C . ILE A 1 215 ? -14.783 -2.598 31.439 1.00 86.31 215 ILE A C 1
ATOM 1756 O O . ILE A 1 215 ? -15.983 -2.863 31.477 1.00 86.31 215 ILE A O 1
ATOM 1760 N N . GLU A 1 216 ? -14.200 -1.769 32.305 1.00 86.31 216 GLU A N 1
ATOM 1761 C CA . GLU A 1 216 ? -14.935 -1.061 33.359 1.00 86.31 216 GLU A CA 1
ATOM 1762 C C . GLU A 1 216 ? -16.057 -0.194 32.775 1.00 86.31 216 GLU A C 1
ATOM 1764 O O . GLU A 1 216 ? -17.207 -0.267 33.211 1.00 86.31 216 GLU A O 1
ATOM 1769 N N . ARG A 1 217 ? -15.757 0.580 31.725 1.00 89.56 217 ARG A N 1
ATOM 1770 C CA . ARG A 1 217 ? -16.757 1.409 31.035 1.00 89.56 217 ARG A CA 1
ATOM 1771 C C . ARG A 1 217 ? -17.797 0.565 30.305 1.00 89.56 217 ARG A C 1
ATOM 1773 O O . ARG A 1 217 ? -18.978 0.909 30.306 1.00 89.56 217 ARG A O 1
ATOM 1780 N N . LEU A 1 218 ? -17.395 -0.563 29.718 1.00 87.69 218 LEU A N 1
ATOM 1781 C CA . LEU A 1 218 ? -18.327 -1.520 29.133 1.00 87.69 218 LEU A CA 1
ATOM 1782 C C . LEU A 1 218 ? -19.235 -2.111 30.206 1.00 87.69 218 LEU A C 1
ATOM 1784 O O . LEU A 1 218 ? -20.420 -2.229 29.936 1.00 87.69 218 LEU A O 1
ATOM 1788 N N . ALA A 1 219 ? -18.770 -2.403 31.422 1.00 87.06 219 ALA A N 1
ATOM 1789 C CA . ALA A 1 219 ? -19.625 -2.909 32.501 1.00 87.06 219 ALA A CA 1
ATOM 1790 C C . ALA A 1 219 ? -20.793 -1.955 32.835 1.00 87.06 219 ALA A C 1
ATOM 1792 O O . ALA A 1 219 ? -21.889 -2.413 33.167 1.00 87.06 219 ALA A O 1
ATOM 1793 N N . ALA A 1 220 ? -20.602 -0.644 32.647 1.00 89.19 220 ALA A N 1
ATOM 1794 C CA . ALA A 1 220 ? -21.642 0.377 32.789 1.00 89.19 220 ALA A CA 1
ATOM 1795 C C . ALA A 1 220 ? -22.632 0.454 31.601 1.00 89.19 220 ALA A C 1
ATOM 1797 O O . ALA A 1 220 ? -23.497 1.331 31.571 1.00 89.19 220 ALA A O 1
ATOM 1798 N N . THR A 1 221 ? -22.546 -0.455 30.621 1.00 89.81 221 THR A N 1
ATOM 1799 C CA . THR A 1 221 ? -23.452 -0.495 29.462 1.00 89.81 221 THR A CA 1
ATOM 1800 C C . THR A 1 221 ? -24.911 -0.650 29.910 1.00 89.81 221 THR A C 1
ATOM 1802 O O . THR A 1 221 ? -25.213 -1.571 30.688 1.00 89.81 221 THR A O 1
ATOM 1805 N N . PRO A 1 222 ? -25.839 0.181 29.386 1.00 90.62 222 PRO A N 1
ATOM 1806 C CA . PRO A 1 222 ? -27.261 0.060 29.685 1.00 90.62 222 PRO A CA 1
ATOM 1807 C C . PRO A 1 222 ? -27.801 -1.316 29.300 1.00 90.62 222 PRO A C 1
ATOM 1809 O O . PRO A 1 222 ? -27.473 -1.847 28.239 1.00 90.62 222 PRO A O 1
ATOM 1812 N N . GLU A 1 223 ? -28.671 -1.877 30.139 1.00 87.81 223 GLU A N 1
ATOM 1813 C CA . GLU A 1 223 ? -29.175 -3.247 29.992 1.00 87.81 223 GLU A CA 1
ATOM 1814 C C . GLU A 1 223 ? -29.785 -3.521 28.609 1.00 87.81 223 GLU A C 1
ATOM 1816 O O . GLU A 1 223 ? -29.494 -4.551 28.002 1.00 87.81 223 GLU A O 1
ATOM 1821 N N . ALA A 1 224 ? -30.507 -2.540 28.054 1.00 89.25 224 ALA A N 1
ATOM 1822 C CA . ALA A 1 224 ? -31.111 -2.602 26.723 1.00 89.25 224 ALA A CA 1
ATOM 1823 C C . ALA A 1 224 ? -30.110 -2.876 25.581 1.00 89.25 224 ALA A C 1
ATOM 1825 O O . ALA A 1 224 ? -30.495 -3.413 24.544 1.00 89.25 224 ALA A O 1
ATOM 1826 N N . TYR A 1 225 ? -28.831 -2.527 25.753 1.00 88.69 225 TYR A N 1
ATOM 1827 C CA . TYR A 1 225 ? -27.798 -2.697 24.726 1.00 88.69 225 TYR A CA 1
ATOM 1828 C C . TYR A 1 225 ? -26.897 -3.913 24.960 1.00 88.69 225 TYR A C 1
ATOM 1830 O O . TYR A 1 225 ? -26.172 -4.308 24.048 1.00 88.69 225 TYR A O 1
ATOM 1838 N N . ARG A 1 226 ? -26.952 -4.545 26.141 1.00 89.19 226 ARG A N 1
ATOM 1839 C CA . ARG A 1 226 ? -25.999 -5.593 26.546 1.00 89.19 226 ARG A CA 1
ATOM 1840 C C . ARG A 1 226 ? -25.983 -6.800 25.610 1.00 89.19 226 ARG A C 1
ATOM 1842 O O . ARG A 1 226 ? -24.901 -7.226 25.218 1.00 89.19 226 ARG A O 1
ATOM 1849 N N . SER A 1 227 ? -27.152 -7.316 25.215 1.00 87.75 227 SER A N 1
ATOM 1850 C CA . SER A 1 227 ? -27.231 -8.457 24.282 1.00 87.75 227 SER A CA 1
ATOM 1851 C C . SER A 1 227 ? -26.580 -8.118 22.945 1.00 87.75 227 SER A C 1
ATOM 1853 O O . SER A 1 227 ? -25.692 -8.828 22.492 1.00 87.75 227 SER A O 1
ATOM 1855 N N . ARG A 1 228 ? -26.953 -6.974 22.360 1.00 87.75 228 ARG A N 1
ATOM 1856 C CA . ARG A 1 228 ? -26.451 -6.543 21.052 1.00 87.75 228 ARG A CA 1
ATOM 1857 C C . ARG A 1 228 ? -24.941 -6.317 21.057 1.00 87.75 228 ARG A C 1
ATOM 1859 O O . ARG A 1 228 ? -24.264 -6.675 20.098 1.00 87.75 228 ARG A O 1
ATOM 1866 N N . VAL A 1 229 ? -24.420 -5.736 22.137 1.00 87.88 229 VAL A N 1
ATOM 1867 C CA . VAL A 1 229 ? -22.977 -5.571 22.340 1.00 87.88 229 VAL A CA 1
ATOM 1868 C C . VAL A 1 229 ? -22.294 -6.938 22.365 1.00 87.88 229 VAL A C 1
ATOM 1870 O O . VAL A 1 229 ? -21.359 -7.138 21.600 1.00 87.88 229 VAL A O 1
ATOM 1873 N N . LEU A 1 230 ? -22.782 -7.902 23.156 1.00 88.31 230 LEU A N 1
ATOM 1874 C CA . LEU A 1 230 ? -22.192 -9.246 23.205 1.00 88.31 230 LEU A CA 1
ATOM 1875 C C . LEU A 1 230 ? -22.256 -9.971 21.861 1.00 88.31 230 LEU A C 1
ATOM 1877 O O . LEU A 1 230 ? -21.266 -10.589 21.479 1.00 88.31 230 LEU A O 1
ATOM 1881 N N . ASP A 1 231 ? -23.367 -9.867 21.135 1.00 87.56 231 ASP A N 1
ATOM 1882 C CA . ASP A 1 231 ? -23.523 -10.498 19.823 1.00 87.56 231 ASP A CA 1
ATOM 1883 C C . ASP A 1 231 ? -22.502 -9.948 18.819 1.00 87.56 231 ASP A C 1
ATOM 1885 O O . ASP A 1 231 ? -21.845 -10.707 18.106 1.00 87.56 231 ASP A O 1
ATOM 1889 N N . HIS A 1 232 ? -22.310 -8.627 18.787 1.00 85.88 232 HIS A N 1
ATOM 1890 C CA . HIS A 1 232 ? -21.315 -8.005 17.915 1.00 85.88 232 HIS A CA 1
ATOM 1891 C C . HIS A 1 232 ? -19.879 -8.299 18.366 1.00 85.88 232 HIS A C 1
ATOM 1893 O O . HIS A 1 232 ? -19.036 -8.621 17.533 1.00 85.88 232 HIS A O 1
ATOM 1899 N N . MET A 1 233 ? -19.590 -8.266 19.668 1.00 85.88 233 MET A N 1
ATOM 1900 C CA . MET A 1 233 ? -18.279 -8.655 20.198 1.00 85.88 233 MET A CA 1
ATOM 1901 C C . MET A 1 233 ? -17.947 -10.117 19.862 1.00 85.88 233 MET A C 1
ATOM 1903 O O . MET A 1 233 ? -16.827 -10.407 19.453 1.00 85.88 233 MET A O 1
ATOM 1907 N N . ALA A 1 234 ? -18.922 -11.027 19.944 1.00 86.56 234 ALA A N 1
ATOM 1908 C CA . ALA A 1 234 ? -18.751 -12.427 19.564 1.00 86.56 234 ALA A CA 1
ATOM 1909 C C . ALA A 1 234 ? -18.469 -12.598 18.062 1.00 86.56 234 ALA A C 1
ATOM 1911 O O . ALA A 1 234 ? -17.714 -13.482 17.671 1.00 86.56 234 ALA A O 1
ATOM 1912 N N . GLN A 1 235 ? -19.042 -11.747 17.207 1.00 83.25 235 GLN A N 1
ATOM 1913 C CA . GLN A 1 235 ? -18.764 -11.766 15.766 1.00 83.25 235 GLN A CA 1
ATOM 1914 C C . GLN A 1 235 ? -17.387 -11.197 15.412 1.00 83.25 235 GLN A C 1
ATOM 1916 O O . GLN A 1 235 ? -16.786 -11.624 14.425 1.00 83.25 235 GLN A O 1
ATOM 1921 N N . LEU A 1 236 ? -16.910 -10.215 16.180 1.00 78.81 236 LEU A N 1
ATOM 1922 C CA . LEU A 1 236 ? -15.671 -9.492 15.899 1.00 78.81 236 LEU A CA 1
ATOM 1923 C C . LEU A 1 236 ? -14.447 -10.132 16.562 1.00 78.81 236 LEU A C 1
ATOM 1925 O O . LEU A 1 236 ? -13.373 -10.151 15.968 1.00 78.81 236 LEU A O 1
ATOM 1929 N N . PHE A 1 237 ? -14.593 -10.648 17.782 1.00 79.19 237 PHE A N 1
ATOM 1930 C CA . PHE A 1 237 ? -13.493 -11.170 18.592 1.00 79.19 237 PHE A CA 1
ATOM 1931 C C . PHE A 1 237 ? -13.971 -12.235 19.608 1.00 79.19 237 PHE A C 1
ATOM 1933 O O . PHE A 1 237 ? -13.833 -12.064 20.821 1.00 79.19 237 PHE A O 1
ATOM 1940 N N . PRO A 1 238 ? -14.475 -13.391 19.133 1.00 77.88 238 PRO A N 1
ATOM 1941 C CA . PRO A 1 238 ? -15.126 -14.419 19.962 1.00 77.88 238 PRO A CA 1
ATOM 1942 C C . PRO A 1 238 ? -14.265 -15.007 21.091 1.00 77.88 238 PRO A C 1
ATOM 1944 O O . PRO A 1 238 ? -14.797 -15.672 21.977 1.00 77.88 238 PRO A O 1
ATOM 1947 N N . CYS A 1 239 ? -12.948 -14.791 21.070 1.00 80.25 239 CYS A N 1
ATOM 1948 C CA . CYS A 1 239 ? -12.006 -15.331 22.052 1.00 80.25 239 CYS A CA 1
ATOM 1949 C C . CYS A 1 239 ? -11.089 -14.265 22.669 1.00 80.25 239 CYS A C 1
ATOM 1951 O O . CYS A 1 239 ? -10.079 -14.617 23.275 1.00 80.25 239 CYS A O 1
ATOM 1953 N N . SER A 1 240 ? -11.386 -12.970 22.508 1.00 82.56 240 SER A N 1
ATOM 1954 C CA . SER A 1 240 ? -10.547 -11.943 23.132 1.00 82.56 240 SER A CA 1
ATOM 1955 C C . SER A 1 240 ? -10.798 -11.848 24.636 1.00 82.56 240 SER A C 1
ATOM 1957 O O . SER A 1 240 ? -11.903 -12.091 25.130 1.00 82.56 240 SER A O 1
ATOM 1959 N N . VAL A 1 241 ? -9.763 -11.423 25.365 1.00 84.06 241 VAL A N 1
ATOM 1960 C CA . VAL A 1 241 ? -9.853 -11.107 26.799 1.00 84.06 241 VAL A CA 1
ATOM 1961 C C . VAL A 1 241 ? -10.953 -10.072 27.053 1.00 84.06 241 VAL A C 1
ATOM 1963 O O . VAL A 1 241 ? -11.743 -10.239 27.981 1.00 84.06 241 VAL A O 1
ATOM 1966 N N . LEU A 1 242 ? -11.064 -9.071 26.167 1.00 83.81 242 LEU A N 1
ATOM 1967 C CA . LEU A 1 242 ? -12.108 -8.050 26.216 1.00 83.81 242 LEU A CA 1
ATOM 1968 C C . LEU A 1 242 ? -13.509 -8.684 26.196 1.00 83.81 242 LEU A C 1
ATOM 1970 O O . LEU A 1 242 ? -14.328 -8.381 27.057 1.00 83.81 242 LEU A O 1
ATOM 1974 N N . PHE A 1 243 ? -13.780 -9.601 25.262 1.00 86.69 243 PHE A N 1
ATOM 1975 C CA . PHE A 1 243 ? -15.086 -10.258 25.172 1.00 86.69 243 PHE A CA 1
ATOM 1976 C C . PHE A 1 243 ? -15.405 -11.128 26.381 1.00 86.69 243 PHE A C 1
ATOM 1978 O O . PHE A 1 243 ? -16.489 -10.997 26.950 1.00 86.69 243 PHE A O 1
ATOM 1985 N N . GLU A 1 244 ? -14.483 -11.990 26.805 1.00 86.75 244 GLU A N 1
ATOM 1986 C CA . GLU A 1 244 ? -14.750 -12.884 27.934 1.00 86.75 244 GLU A CA 1
ATOM 1987 C C . GLU A 1 244 ? -14.973 -12.112 29.240 1.00 86.75 244 GLU A C 1
ATOM 1989 O O . GLU A 1 244 ? -15.850 -12.474 30.029 1.00 86.75 244 GLU A O 1
ATOM 1994 N N . GLN A 1 245 ? -14.242 -11.017 29.461 1.00 86.56 245 GLN A N 1
ATOM 1995 C CA . GLN A 1 245 ? -14.434 -10.175 30.640 1.00 86.56 245 GLN A CA 1
ATOM 1996 C C . GLN A 1 245 ? -15.734 -9.365 30.560 1.00 86.56 245 GLN A C 1
ATOM 1998 O O . GLN A 1 245 ? -16.517 -9.405 31.509 1.00 86.56 245 GLN A O 1
ATOM 2003 N N . THR A 1 246 ? -16.054 -8.737 29.423 1.00 86.12 246 THR A N 1
ATOM 2004 C CA . THR A 1 246 ? -17.341 -8.038 29.253 1.00 86.12 246 THR A CA 1
ATOM 2005 C C . THR A 1 246 ? -18.532 -8.989 29.395 1.00 86.12 246 THR A C 1
ATOM 2007 O O . THR A 1 246 ? -19.509 -8.658 30.070 1.00 86.12 246 THR A O 1
ATOM 2010 N N . ARG A 1 247 ? -18.443 -10.216 28.861 1.00 88.62 247 ARG A N 1
ATOM 2011 C CA . ARG A 1 247 ? -19.479 -11.248 29.035 1.00 88.62 247 ARG A CA 1
ATOM 2012 C C . ARG A 1 247 ? -19.701 -11.594 30.504 1.00 88.62 247 ARG A C 1
ATOM 2014 O O . ARG A 1 247 ? -20.842 -11.803 30.908 1.00 88.62 247 ARG A O 1
ATOM 2021 N N . ARG A 1 248 ? -18.636 -11.654 31.311 1.00 87.31 248 ARG A N 1
ATOM 2022 C CA . ARG A 1 248 ? -18.743 -11.874 32.764 1.00 87.31 248 ARG A CA 1
ATOM 2023 C C . ARG A 1 248 ? -19.415 -10.693 33.461 1.00 87.31 248 ARG A C 1
ATOM 2025 O O . ARG A 1 248 ? -20.294 -10.934 34.279 1.00 87.31 248 ARG A O 1
ATOM 2032 N N . CYS A 1 249 ? -19.074 -9.455 33.098 1.00 86.31 249 CYS A N 1
ATOM 2033 C CA . CYS A 1 249 ? -19.698 -8.248 33.653 1.00 86.31 249 CYS A CA 1
ATOM 2034 C C . CYS A 1 249 ? -21.194 -8.134 33.324 1.00 86.31 249 CYS A C 1
ATOM 2036 O O . CYS A 1 249 ? -21.949 -7.554 34.098 1.00 86.31 249 CYS A O 1
ATOM 2038 N N . PHE A 1 250 ? -21.634 -8.662 32.177 1.00 87.44 250 PHE A N 1
ATOM 2039 C CA . PHE A 1 250 ? -23.037 -8.584 31.748 1.00 87.44 250 PHE A CA 1
ATOM 2040 C C . PHE A 1 250 ? -23.906 -9.715 32.280 1.00 87.44 250 PHE A C 1
ATOM 2042 O O . PHE A 1 250 ? -25.130 -9.635 32.150 1.00 87.44 250 PHE A O 1
ATOM 2049 N N . ARG A 1 251 ? -23.315 -10.762 32.875 1.00 77.31 251 ARG A N 1
ATOM 2050 C CA . ARG A 1 251 ? -24.120 -11.787 33.538 1.00 77.31 251 ARG A CA 1
ATOM 2051 C C . ARG A 1 251 ? -24.920 -11.124 34.659 1.00 77.31 251 ARG A C 1
ATOM 2053 O O . ARG A 1 251 ? -24.343 -10.366 35.438 1.00 77.31 251 ARG A O 1
ATOM 2060 N N . PRO A 1 252 ? -26.226 -11.407 34.769 1.00 59.62 252 PRO A N 1
ATOM 2061 C CA . PRO A 1 252 ? -26.980 -10.974 35.930 1.00 59.62 252 PRO A CA 1
ATOM 2062 C C . PRO A 1 252 ? -26.274 -11.492 37.184 1.00 59.62 252 PRO A C 1
ATOM 2064 O O . PRO A 1 252 ? -25.951 -12.680 37.281 1.00 59.62 252 PRO A O 1
ATOM 2067 N N . PHE A 1 253 ? -26.025 -10.587 38.129 1.00 46.06 253 PHE A N 1
ATOM 2068 C CA . PHE A 1 253 ? -25.684 -10.952 39.494 1.00 46.06 253 PHE A CA 1
ATOM 2069 C C . PHE A 1 253 ? -26.926 -11.658 40.043 1.00 46.06 253 PHE A C 1
ATOM 2071 O O . PHE A 1 253 ? -27.855 -11.023 40.531 1.00 46.06 253 PHE A O 1
ATOM 2078 N N . TYR A 1 254 ? -26.997 -12.975 39.889 1.00 39.41 254 TYR A N 1
ATOM 2079 C CA . TYR A 1 254 ? -27.776 -13.769 40.815 1.00 39.41 254 TYR A CA 1
ATOM 2080 C C . TYR A 1 254 ? -26.882 -13.861 42.047 1.00 39.41 254 TYR A C 1
ATOM 2082 O O . TYR A 1 254 ? -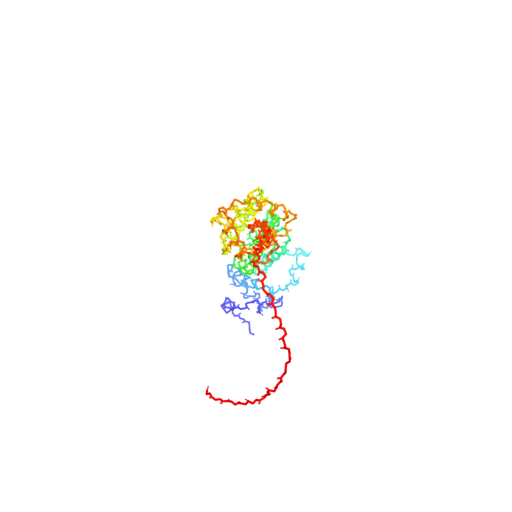25.931 -14.646 42.011 1.00 39.41 254 TYR A O 1
ATOM 2090 N N . PRO A 1 255 ? -27.092 -13.053 43.112 1.00 41.59 255 PRO A N 1
ATOM 2091 C CA . PRO A 1 255 ? -26.556 -13.463 44.398 1.00 41.59 255 PRO A CA 1
ATOM 2092 C C . PRO A 1 255 ? -27.061 -14.887 44.581 1.00 41.59 255 PRO A C 1
ATOM 2094 O O . PRO A 1 255 ? -28.246 -15.136 44.329 1.00 41.59 255 PRO A O 1
ATOM 2097 N N . GLU A 1 256 ? -26.162 -15.816 44.897 1.00 39.03 256 GLU A N 1
ATOM 2098 C CA . GLU A 1 256 ? -26.540 -17.167 45.281 1.00 39.03 256 GLU A CA 1
ATOM 2099 C C . GLU A 1 256 ? -27.702 -17.021 46.259 1.00 39.03 256 GLU A C 1
ATOM 2101 O O . GLU A 1 256 ? -27.534 -16.565 47.393 1.00 39.03 256 GLU A O 1
ATOM 2106 N N . ARG A 1 257 ? -28.927 -17.289 45.786 1.00 36.66 257 ARG A N 1
ATOM 2107 C CA . ARG A 1 257 ? -30.057 -17.426 46.681 1.00 36.66 257 ARG A CA 1
ATOM 2108 C C . ARG A 1 257 ? -29.670 -18.638 47.489 1.00 36.66 257 ARG A C 1
ATOM 2110 O O . ARG A 1 257 ? -29.739 -19.757 46.985 1.00 36.66 257 ARG A O 1
ATOM 2117 N N . LEU A 1 258 ? -29.194 -18.346 48.698 1.00 40.81 258 LEU A N 1
ATOM 2118 C CA . LEU A 1 258 ? -29.259 -19.178 49.879 1.00 40.81 258 LEU A CA 1
ATOM 2119 C C . LEU A 1 258 ? -30.257 -20.289 49.599 1.00 40.81 258 LEU A C 1
ATOM 2121 O O . LEU A 1 258 ? -31.443 -20.019 49.376 1.00 40.81 258 LEU A O 1
ATOM 2125 N N . SER A 1 259 ? -29.744 -21.510 49.545 1.00 38.50 259 SER A N 1
ATOM 2126 C CA . SER A 1 259 ? -30.499 -22.749 49.521 1.00 38.50 259 SER A CA 1
ATOM 2127 C C . SER A 1 259 ? -31.304 -22.869 50.819 1.00 38.50 259 SER A C 1
ATOM 2129 O O . SER A 1 259 ? -31.104 -23.754 51.639 1.00 38.50 259 SER A O 1
ATOM 2131 N N . ILE A 1 260 ? -32.269 -21.966 50.997 1.00 40.97 260 ILE A N 1
ATOM 2132 C CA . ILE A 1 260 ? -33.384 -22.044 51.930 1.00 40.97 260 ILE A CA 1
ATOM 2133 C C . ILE A 1 260 ? -34.412 -22.956 51.255 1.00 40.97 260 ILE A C 1
ATOM 2135 O O . ILE A 1 260 ? -35.539 -22.571 50.965 1.00 40.97 260 ILE A O 1
ATOM 2139 N N . PHE A 1 261 ? -34.007 -24.189 50.960 1.00 41.88 261 PHE A N 1
ATOM 2140 C CA . PHE A 1 261 ? -34.948 -25.292 51.039 1.00 41.88 261 PHE A CA 1
ATOM 2141 C C . PHE A 1 261 ? -34.852 -25.811 52.465 1.00 41.88 261 PHE A C 1
ATOM 2143 O O . PHE A 1 261 ? -34.236 -26.833 52.759 1.00 41.88 261 PHE A O 1
ATOM 2150 N N . SER A 1 262 ? -35.467 -25.037 53.360 1.00 37.81 262 SER A N 1
ATOM 2151 C CA . SER A 1 262 ? -35.992 -25.544 54.614 1.00 37.81 262 SER A CA 1
ATOM 2152 C C . SER A 1 262 ? -36.821 -26.782 54.283 1.00 37.81 262 SER A C 1
ATOM 2154 O O . SER A 1 262 ? -37.896 -26.678 53.694 1.00 37.81 262 SER A O 1
ATOM 2156 N N . ARG A 1 263 ? -36.303 -27.964 54.624 1.00 36.16 263 ARG A N 1
ATOM 2157 C CA . ARG A 1 263 ? -37.138 -29.156 54.773 1.00 36.16 263 ARG A CA 1
ATOM 2158 C C . ARG A 1 263 ? -38.196 -28.826 55.831 1.00 36.16 263 ARG A C 1
ATOM 2160 O O . ARG A 1 263 ? -37.801 -28.461 56.940 1.00 36.16 263 ARG A O 1
ATOM 2167 N N . PRO A 1 264 ? -39.502 -28.939 55.545 1.00 34.66 264 PRO A N 1
ATOM 2168 C CA . PRO A 1 264 ? -40.468 -28.987 56.620 1.00 34.66 264 PRO A CA 1
ATOM 2169 C C . PRO A 1 264 ? -40.301 -30.311 57.372 1.00 34.66 264 PRO A C 1
ATOM 2171 O O . PRO A 1 264 ? -39.943 -31.342 56.797 1.00 34.66 264 PRO A O 1
ATOM 2174 N N . ALA A 1 265 ? -40.496 -30.225 58.681 1.00 34.44 265 ALA A N 1
ATOM 2175 C CA . ALA A 1 265 ? -40.357 -31.304 59.636 1.00 34.44 265 ALA A CA 1
ATOM 2176 C C . ALA A 1 265 ? -41.534 -32.298 59.596 1.00 34.44 265 ALA A C 1
ATOM 2178 O O . ALA A 1 265 ? -42.681 -31.885 59.434 1.00 34.44 265 ALA A O 1
ATOM 2179 N N . SER A 1 266 ? -41.182 -33.558 59.898 1.00 35.19 266 SER A N 1
ATOM 2180 C CA . SER A 1 266 ? -41.965 -34.589 60.613 1.00 35.19 266 SER A CA 1
ATOM 2181 C C . SER A 1 266 ? -43.075 -35.354 59.862 1.00 35.19 266 SER A C 1
ATOM 2183 O O . SER A 1 266 ? -43.590 -34.844 58.870 1.00 35.19 266 SER A O 1
ATOM 2185 N N . PRO A 1 267 ? -43.501 -36.552 60.342 1.00 42.66 267 PRO A N 1
ATOM 2186 C CA . PRO A 1 267 ? -43.141 -37.238 61.595 1.00 42.66 267 PRO A CA 1
ATOM 2187 C C . PRO A 1 267 ? -42.662 -38.699 61.444 1.00 42.66 267 PRO A C 1
ATOM 2189 O O . PRO A 1 267 ? -42.606 -39.266 60.357 1.00 42.66 267 PRO A O 1
ATOM 2192 N N . ASP A 1 268 ? -42.285 -39.239 62.599 1.00 42.78 268 ASP A N 1
ATOM 2193 C CA . ASP A 1 268 ? -41.843 -40.593 62.922 1.00 42.78 268 ASP A CA 1
ATOM 2194 C C . ASP A 1 268 ? -42.693 -41.724 62.324 1.00 42.78 268 ASP A C 1
ATOM 2196 O O . ASP A 1 268 ? -43.916 -41.634 62.303 1.00 42.78 268 ASP A O 1
ATOM 2200 N N . GLU A 1 269 ? -42.043 -42.836 61.969 1.00 39.94 269 GLU A N 1
ATOM 2201 C CA . GLU A 1 269 ? -42.509 -44.161 62.390 1.00 39.94 269 GLU A CA 1
ATOM 2202 C C . GLU A 1 269 ? -41.354 -45.174 62.371 1.00 39.94 269 GLU A C 1
ATOM 2204 O O . GLU A 1 269 ? -40.569 -45.287 61.427 1.00 39.94 269 GLU A O 1
ATOM 2209 N N . GLU A 1 270 ? -41.232 -45.853 63.506 1.00 38.00 270 GLU A N 1
ATOM 2210 C CA . GLU A 1 270 ? -40.299 -46.920 63.816 1.00 38.00 270 GLU A CA 1
ATOM 2211 C C . GLU A 1 270 ? -40.491 -48.141 62.907 1.00 38.00 270 GLU A C 1
ATOM 2213 O O . GLU A 1 270 ? -41.591 -48.433 62.447 1.00 38.00 270 GLU A O 1
ATOM 2218 N N . SER A 1 271 ? -39.428 -48.945 62.810 1.00 34.66 271 SER A N 1
ATOM 2219 C CA . SER A 1 271 ? -39.467 -50.398 63.054 1.00 34.66 271 SER A CA 1
ATOM 2220 C C . SER A 1 271 ? -38.781 -51.241 61.973 1.00 34.66 271 SER A C 1
ATOM 2222 O O . SER A 1 271 ? -39.248 -51.395 60.852 1.00 34.66 271 SER A O 1
ATOM 2224 N N . SER A 1 272 ? -37.709 -51.890 62.435 1.00 36.59 272 SER A N 1
ATOM 2225 C CA . SER A 1 272 ? -37.359 -53.288 62.157 1.00 36.59 272 SER A CA 1
ATOM 2226 C C . SER A 1 272 ? -36.798 -53.673 60.784 1.00 36.59 272 SER A C 1
ATOM 2228 O O . SER A 1 272 ? -37.504 -53.920 59.818 1.00 36.59 272 SER A O 1
ATOM 2230 N N . ALA A 1 273 ? -35.474 -53.850 60.800 1.00 36.94 273 ALA A N 1
ATOM 2231 C CA . ALA A 1 273 ? -34.785 -55.122 60.559 1.00 36.94 273 ALA A CA 1
ATOM 2232 C C . ALA A 1 273 ? -35.218 -55.997 59.360 1.00 36.94 273 ALA A C 1
ATOM 2234 O O . ALA A 1 273 ? -36.325 -56.516 59.310 1.00 36.94 273 ALA A O 1
ATOM 2235 N N . VAL A 1 274 ? -34.247 -56.306 58.489 1.00 36.28 274 VAL A N 1
ATOM 2236 C CA . VAL A 1 274 ? -33.669 -57.654 58.253 1.00 36.28 274 VAL A CA 1
ATOM 2237 C C . VAL A 1 274 ? -32.912 -57.640 56.909 1.00 36.28 274 VAL A C 1
ATOM 2239 O O . VAL A 1 274 ? -33.479 -57.463 55.837 1.00 36.28 274 VAL A O 1
ATOM 2242 N N . THR A 1 275 ? -31.597 -57.834 56.977 1.00 35.94 275 THR A N 1
ATOM 2243 C CA . THR A 1 275 ? -30.696 -58.282 55.890 1.00 35.94 275 THR A CA 1
ATOM 2244 C C . THR A 1 275 ? -30.704 -59.824 55.783 1.00 35.94 275 THR A C 1
ATOM 2246 O O . THR A 1 275 ? -31.020 -60.461 56.785 1.00 35.94 275 THR A O 1
ATOM 2249 N N . PRO A 1 276 ? -30.028 -60.454 54.797 1.00 50.06 276 PRO A N 1
ATOM 2250 C CA . PRO A 1 276 ? -30.214 -60.591 53.333 1.00 50.06 276 PRO A CA 1
ATOM 2251 C C . PRO A 1 276 ? -30.327 -62.135 53.030 1.00 50.06 276 PRO A C 1
ATOM 2253 O O . PRO A 1 276 ? -30.899 -62.798 53.894 1.00 50.06 276 PRO A O 1
ATOM 2256 N N . PRO A 1 277 ? -29.761 -62.832 51.998 1.00 44.56 277 PRO A N 1
ATOM 2257 C CA . PRO A 1 277 ? -29.161 -62.522 50.678 1.00 44.56 277 PRO A CA 1
ATOM 2258 C C . PRO A 1 277 ? -29.690 -63.508 49.564 1.00 44.56 277 PRO A C 1
ATOM 2260 O O . PRO A 1 277 ? -30.877 -63.810 49.580 1.00 44.56 277 PRO A O 1
ATOM 2263 N N . PRO A 1 278 ? -28.868 -64.134 48.683 1.00 52.22 278 PRO A N 1
ATOM 2264 C CA . PRO A 1 278 ? -28.307 -63.701 47.388 1.00 52.22 278 PRO A CA 1
ATOM 2265 C C . PRO A 1 278 ? -28.794 -64.590 46.200 1.00 52.22 278 PRO A C 1
ATOM 2267 O O . PRO A 1 278 ? -29.754 -65.333 46.347 1.00 52.22 278 PRO A O 1
ATOM 2270 N N . PHE A 1 279 ? -28.050 -64.572 45.078 1.00 37.09 279 PHE A N 1
ATOM 2271 C CA . PHE A 1 279 ? -28.128 -65.422 43.865 1.00 37.09 279 PHE A CA 1
ATOM 2272 C C . PHE A 1 279 ? -29.048 -64.896 42.751 1.00 37.09 279 PHE A C 1
ATOM 2274 O O . PHE A 1 279 ? -30.139 -64.418 43.010 1.00 37.09 279 PHE A O 1
ATOM 2281 N N . SER A 1 280 ? -28.736 -64.984 41.458 1.00 36.25 280 SER A N 1
ATOM 2282 C CA . SER A 1 280 ? -27.509 -65.206 40.681 1.00 36.25 280 SER A CA 1
ATOM 2283 C C . SER A 1 280 ? -27.920 -65.144 39.203 1.00 36.25 280 SER A C 1
ATOM 2285 O O . SER A 1 280 ? -29.019 -65.566 38.866 1.00 36.25 280 SER A O 1
ATOM 2287 N N . SER A 1 281 ? -27.023 -64.637 38.355 1.00 39.78 281 SER A N 1
ATOM 2288 C CA . SER A 1 281 ? -26.785 -64.995 36.941 1.00 39.78 281 SER A CA 1
ATOM 2289 C C . SER A 1 281 ? -27.868 -65.716 36.110 1.00 39.78 281 SER A C 1
ATOM 2291 O O . SER A 1 281 ? -28.263 -66.835 36.428 1.00 39.78 281 SER A O 1
ATOM 2293 N N . GLY A 1 282 ? -28.128 -65.197 34.904 1.00 37.81 282 GLY A N 1
ATOM 2294 C CA . GLY A 1 282 ? -28.621 -65.989 33.766 1.00 37.81 282 GLY A CA 1
ATOM 2295 C C . GLY A 1 282 ? -29.366 -65.134 32.742 1.00 37.81 282 GLY A C 1
ATOM 2296 O O . GLY A 1 282 ? -30.497 -64.752 32.980 1.00 37.81 282 GLY A O 1
ATOM 2297 N N . PHE A 1 283 ? -28.680 -64.653 31.703 1.00 38.75 283 PHE A N 1
ATOM 2298 C CA . PHE A 1 283 ? -28.717 -65.200 30.334 1.00 38.75 283 PHE A CA 1
ATOM 2299 C C . PHE A 1 283 ? -29.939 -64.798 29.478 1.00 38.75 283 PHE A C 1
ATOM 2301 O O . PHE A 1 283 ? -31.070 -65.176 29.754 1.00 38.75 283 PHE A O 1
ATOM 2308 N N . SER A 1 284 ? -29.611 -64.148 28.354 1.00 39.69 284 SER A N 1
ATOM 2309 C CA . SER A 1 284 ? -30.065 -64.448 26.982 1.00 39.69 284 SER A CA 1
ATOM 2310 C C . SER A 1 284 ? -30.831 -63.373 26.199 1.00 39.69 284 SER A C 1
ATOM 2312 O O . SER A 1 284 ? -31.947 -62.975 26.501 1.00 39.69 284 SER A O 1
ATOM 2314 N N . PHE A 1 285 ? -30.126 -63.005 25.129 1.00 42.19 285 PHE A N 1
ATOM 2315 C CA . PHE A 1 285 ? -30.439 -62.479 23.803 1.00 42.19 285 PHE A CA 1
ATOM 2316 C C . PHE A 1 285 ? -31.862 -62.518 23.206 1.00 42.19 285 PHE A C 1
ATOM 2318 O O . PHE A 1 285 ? -32.652 -63.428 23.434 1.00 42.19 285 PHE A O 1
ATOM 2325 N N . HIS A 1 286 ? -31.979 -61.611 22.219 1.00 39.41 286 HIS A N 1
ATOM 2326 C CA . HIS A 1 286 ? -32.842 -61.543 21.026 1.00 39.41 286 HIS A CA 1
ATOM 2327 C C . HIS A 1 286 ? -34.207 -60.849 21.153 1.00 39.41 286 HIS A C 1
ATOM 2329 O O . HIS A 1 286 ? -35.189 -61.438 21.591 1.00 39.41 286 HIS A O 1
ATOM 2335 N N . LYS A 1 287 ? -34.321 -59.655 20.559 1.00 51.09 287 LYS A N 1
ATOM 2336 C CA . LYS A 1 287 ? -34.507 -59.472 19.108 1.00 51.09 287 LYS A CA 1
ATOM 2337 C C . LYS A 1 287 ? -33.967 -58.122 18.653 1.00 51.09 287 LYS A C 1
ATOM 2339 O O . LYS A 1 287 ? -34.028 -57.180 19.469 1.00 51.09 287 LYS A O 1
#